Protein AF-A0A317IB95-F1 (afdb_monomer_lite)

Radius of gyration: 33.73 Å; chains: 1; bounding box: 132×33×89 Å

Secondary structure (DSSP, 8-state):
--------------------HHHHHHHHHHHHHHHHHHHHHHHHHHHHHHHHHHHHHHHHHHHHHHTTGGGHHHHHHHHHHHHHHHHHHHHHHHHHHHTSTTGGGHHHHHHHHHHHHHHHHHHHHHHHHHHHHHHHHHHHHHHH-HHHHHTT-EEEEEEEEEETTPEEEEEPPS-HHHHHHHHHTT-EETTTTEEETTEEEEPSGGGTT-EEEE--PPPPBTTBPPPPEEE-TTSEEEEEEEEETTEE-----SS---EEEEEEEE--STHHHH----EEEEEEEEPPPPPP--

Structure (mmCIF, N/CA/C/O backbone):
data_AF-A0A317IB95-F1
#
_entry.id   AF-A0A317IB95-F1
#
loop_
_atom_site.group_PDB
_atom_site.id
_atom_site.type_symbol
_atom_site.label_atom_id
_atom_site.label_alt_id
_atom_site.label_comp_id
_atom_site.label_asym_id
_atom_site.label_entity_id
_atom_site.label_seq_id
_atom_site.pdbx_PDB_ins_code
_atom_site.Cartn_x
_atom_site.Cartn_y
_atom_site.Cartn_z
_atom_site.occupancy
_atom_site.B_iso_or_equiv
_atom_site.auth_seq_id
_atom_site.auth_comp_id
_atom_site.auth_asym_id
_atom_site.auth_atom_id
_atom_site.pdbx_PDB_model_num
ATOM 1 N N . MET A 1 1 ? -104.101 -14.327 29.275 1.00 51.34 1 MET A N 1
ATOM 2 C CA . MET A 1 1 ? -103.222 -15.168 30.115 1.00 51.34 1 MET A CA 1
ATOM 3 C C . MET A 1 1 ? -101.963 -15.504 29.315 1.00 51.34 1 MET A C 1
ATOM 5 O O . MET A 1 1 ? -102.023 -16.425 28.530 1.00 51.34 1 MET A O 1
ATOM 9 N N . ILE A 1 2 ? -100.881 -14.721 29.442 1.00 46.59 2 ILE A N 1
ATOM 10 C CA . ILE A 1 2 ? -99.476 -15.060 29.109 1.00 46.59 2 ILE A CA 1
ATOM 11 C C . ILE A 1 2 ? -98.625 -14.079 29.930 1.00 46.59 2 ILE A C 1
ATOM 13 O O . ILE A 1 2 ? -98.743 -12.862 29.803 1.00 46.59 2 ILE A O 1
ATOM 17 N N . LYS A 1 3 ? -97.843 -14.626 30.860 1.00 48.91 3 LYS A N 1
ATOM 18 C CA . LYS A 1 3 ? -97.127 -13.921 31.930 1.00 48.91 3 LYS A CA 1
ATOM 19 C C . LYS A 1 3 ? -95.646 -13.858 31.542 1.00 48.91 3 LYS A C 1
ATOM 21 O O . LYS A 1 3 ? -94.914 -14.818 31.765 1.00 48.91 3 LYS A O 1
ATOM 26 N N . ARG A 1 4 ? -95.199 -12.760 30.920 1.00 53.31 4 ARG A N 1
ATOM 27 C CA . ARG A 1 4 ? -93.785 -12.550 30.550 1.00 53.31 4 ARG A CA 1
ATOM 28 C C . ARG A 1 4 ? -93.037 -11.951 31.749 1.00 53.31 4 ARG A C 1
ATOM 30 O O . ARG A 1 4 ? -93.154 -10.764 32.033 1.00 53.31 4 ARG A O 1
ATOM 37 N N . ARG A 1 5 ? -92.319 -12.800 32.493 1.00 52.25 5 ARG A N 1
ATOM 38 C CA . ARG A 1 5 ? -91.444 -12.402 33.609 1.00 52.25 5 ARG A CA 1
ATOM 39 C C . ARG A 1 5 ? -90.226 -11.646 33.060 1.00 52.25 5 ARG A C 1
ATOM 41 O O . ARG A 1 5 ? -89.427 -12.230 32.333 1.00 52.25 5 ARG A O 1
ATOM 48 N N . ARG A 1 6 ? -90.079 -10.366 33.418 1.00 50.75 6 ARG A N 1
ATOM 49 C CA . ARG A 1 6 ? -88.803 -9.639 33.328 1.00 50.75 6 ARG A CA 1
ATOM 50 C C . ARG A 1 6 ? -87.891 -10.167 34.434 1.00 50.75 6 ARG A C 1
ATOM 52 O O . ARG A 1 6 ? -88.224 -10.037 35.606 1.00 50.75 6 ARG A O 1
ATOM 59 N N . GLY A 1 7 ? -86.784 -10.799 34.058 1.00 51.47 7 GLY A N 1
ATOM 60 C CA . GLY A 1 7 ? -85.697 -11.109 34.981 1.00 51.47 7 GLY A CA 1
ATOM 61 C C . GLY A 1 7 ? -84.822 -9.874 35.157 1.00 51.47 7 GLY A C 1
ATOM 62 O O . GLY A 1 7 ? -84.076 -9.519 34.247 1.00 51.47 7 GLY A O 1
ATOM 63 N N . GLU A 1 8 ? -84.929 -9.216 36.307 1.00 49.91 8 GLU A N 1
ATOM 64 C CA . GLU A 1 8 ? -83.961 -8.214 36.752 1.00 49.91 8 GLU A CA 1
ATOM 65 C C . GLU A 1 8 ? -82.626 -8.910 37.040 1.00 49.91 8 GLU A C 1
ATOM 67 O O . GLU A 1 8 ? -82.487 -9.676 37.995 1.00 49.91 8 GLU A O 1
ATOM 72 N N . LYS A 1 9 ? -81.625 -8.666 36.189 1.00 56.62 9 LYS A N 1
ATOM 73 C CA . LYS A 1 9 ? -80.231 -8.971 36.516 1.00 56.62 9 LYS A CA 1
ATOM 74 C C . LYS A 1 9 ? -79.770 -7.960 37.562 1.00 56.62 9 LYS A C 1
ATOM 76 O O . LYS A 1 9 ? -79.452 -6.823 37.232 1.00 56.62 9 LYS A O 1
ATOM 81 N N . ILE A 1 10 ? -79.722 -8.396 38.816 1.00 57.78 10 ILE A N 1
ATOM 82 C CA . ILE A 1 10 ? -79.069 -7.676 39.908 1.00 57.78 10 ILE A CA 1
ATOM 83 C C . ILE A 1 10 ? -77.566 -7.647 39.601 1.00 57.78 10 ILE A C 1
ATOM 85 O O . ILE A 1 10 ? -76.852 -8.627 39.823 1.00 57.78 10 ILE A O 1
ATOM 89 N N . ILE A 1 11 ? -77.086 -6.530 39.051 1.00 62.66 11 ILE A N 1
ATOM 90 C CA . ILE A 1 11 ? -75.658 -6.229 38.944 1.00 62.66 11 ILE A CA 1
ATOM 91 C C . ILE A 1 11 ? -75.178 -5.972 40.372 1.00 62.66 11 ILE A C 1
ATOM 93 O O . ILE A 1 11 ? -75.398 -4.902 40.937 1.00 62.66 11 ILE A O 1
ATOM 97 N N . ARG A 1 12 ? -74.565 -6.984 40.993 1.00 52.12 12 ARG A N 1
ATOM 98 C CA . ARG A 1 12 ? -73.847 -6.811 42.257 1.00 52.12 12 ARG A CA 1
ATOM 99 C C . ARG A 1 12 ? -72.636 -5.922 41.975 1.00 52.12 12 ARG A C 1
ATOM 101 O O . ARG A 1 12 ? -71.609 -6.411 41.517 1.00 52.12 12 ARG A O 1
ATOM 108 N N . LEU A 1 13 ? -72.775 -4.621 42.230 1.00 55.66 13 LEU A N 1
ATOM 109 C CA . LEU A 1 13 ? -71.659 -3.693 42.394 1.00 55.66 13 LEU A CA 1
ATOM 110 C C . LEU A 1 13 ? -70.840 -4.184 43.590 1.00 55.66 13 LEU A C 1
ATOM 112 O O . LEU A 1 13 ? -71.147 -3.894 44.744 1.00 55.66 13 LEU A O 1
ATOM 116 N N . THR A 1 14 ? -69.835 -5.011 43.316 1.00 56.09 14 THR A N 1
ATOM 117 C CA . THR A 1 14 ? -68.798 -5.342 44.287 1.00 56.09 14 THR A CA 1
ATOM 118 C C . THR A 1 14 ? -68.154 -4.035 44.721 1.00 56.09 14 THR A C 1
ATOM 120 O O . THR A 1 14 ? -67.540 -3.353 43.901 1.00 56.09 14 THR A O 1
ATOM 123 N N . ALA A 1 15 ? -68.341 -3.676 45.992 1.00 53.41 15 ALA A N 1
ATOM 124 C CA . ALA A 1 15 ? -67.714 -2.521 46.611 1.00 53.41 15 ALA A CA 1
ATOM 125 C C . ALA A 1 15 ? -66.212 -2.539 46.301 1.00 53.41 15 ALA A C 1
ATOM 127 O O . ALA A 1 15 ? -65.511 -3.500 46.633 1.00 53.41 15 ALA A O 1
ATOM 128 N N . ALA A 1 16 ? -65.740 -1.499 45.615 1.00 58.19 16 ALA A N 1
ATOM 129 C CA . ALA A 1 16 ? -64.332 -1.315 45.328 1.00 58.19 16 ALA A CA 1
ATOM 130 C C . ALA A 1 16 ? -63.586 -1.255 46.666 1.00 58.19 16 ALA A C 1
ATOM 132 O O . ALA A 1 16 ? -63.772 -0.320 47.446 1.00 58.19 16 ALA A O 1
ATOM 133 N N . LYS A 1 17 ? -62.771 -2.277 46.956 1.00 62.62 17 LYS A N 1
ATOM 134 C CA . LYS A 1 17 ? -61.804 -2.203 48.054 1.00 62.62 17 LYS A CA 1
ATOM 135 C C . LYS A 1 17 ? -60.965 -0.944 47.808 1.00 62.62 17 LYS A C 1
ATOM 137 O O . LYS A 1 17 ? -60.468 -0.811 46.688 1.00 62.62 17 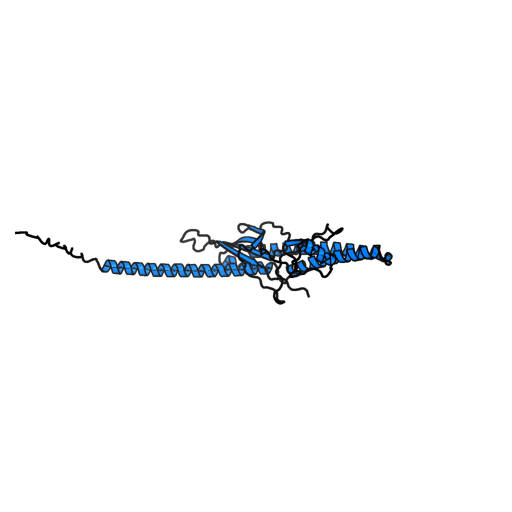LYS A O 1
ATOM 142 N N . PRO A 1 18 ? -60.809 -0.032 48.783 1.00 59.66 18 PRO A N 1
ATOM 143 C CA . PRO A 1 18 ? -59.934 1.118 48.620 1.00 59.66 18 PRO A CA 1
ATOM 144 C C . PRO A 1 18 ? -58.517 0.586 48.393 1.00 59.66 18 PRO A C 1
ATOM 146 O O . PRO A 1 18 ? -57.852 0.124 49.319 1.00 59.66 18 PRO A O 1
ATOM 149 N N . GLY A 1 19 ? -58.090 0.559 47.130 1.00 62.28 19 GLY A N 1
ATOM 150 C CA . GLY A 1 19 ? -56.714 0.266 46.774 1.00 62.28 19 GLY A CA 1
ATOM 151 C C . GLY A 1 19 ? -55.841 1.299 47.467 1.00 62.28 19 GLY A C 1
ATOM 152 O O . GLY A 1 19 ? -56.156 2.488 47.436 1.00 62.28 19 GLY A O 1
ATOM 153 N N . SER A 1 20 ? -54.792 0.842 48.147 1.00 79.62 20 SER A N 1
ATOM 154 C CA . SER A 1 20 ? -53.864 1.716 48.860 1.00 79.62 20 SER A CA 1
ATOM 155 C C . SER A 1 20 ? -53.213 2.682 47.864 1.00 79.62 20 SER A C 1
ATOM 157 O O . SER A 1 20 ? -52.228 2.345 47.210 1.00 79.62 20 SER A O 1
ATOM 159 N N . MET A 1 21 ? -53.788 3.882 47.722 1.00 82.50 21 MET A N 1
ATOM 160 C CA . MET A 1 21 ? -53.313 4.956 46.838 1.00 82.50 21 MET A CA 1
ATOM 161 C C . MET A 1 21 ? -51.839 5.297 47.100 1.00 82.50 21 MET A C 1
ATOM 163 O O . MET A 1 21 ? -51.137 5.713 46.187 1.00 82.50 21 MET A O 1
ATOM 167 N N . LEU A 1 22 ? -51.363 5.055 48.328 1.00 83.88 22 LEU A N 1
ATOM 168 C CA . LEU A 1 22 ? -49.980 5.251 48.758 1.00 83.88 22 LEU A CA 1
ATOM 169 C C . LEU A 1 22 ? -49.005 4.245 48.123 1.00 83.88 22 LEU A C 1
ATOM 171 O O . LEU A 1 22 ? -47.886 4.611 47.770 1.00 83.88 22 LEU A O 1
ATOM 175 N N . LEU A 1 23 ? -49.424 2.988 47.924 1.00 88.00 23 LEU A N 1
ATOM 176 C CA . LEU A 1 23 ? -48.595 1.993 47.231 1.00 88.00 23 LEU A CA 1
ATOM 177 C C . LEU A 1 23 ? -48.445 2.332 45.744 1.00 88.00 23 LEU A C 1
ATOM 179 O O . LEU A 1 23 ? -47.370 2.139 45.183 1.00 88.00 23 LEU A O 1
ATOM 183 N N . LEU A 1 24 ? -49.494 2.877 45.120 1.00 88.69 24 LEU A N 1
ATOM 184 C CA . LEU A 1 24 ? -49.452 3.284 43.716 1.00 88.69 24 LEU A CA 1
ATOM 185 C C . LEU A 1 24 ? -48.512 4.480 43.501 1.00 88.69 24 LEU A C 1
ATOM 187 O O . LEU A 1 24 ? -47.677 4.437 42.600 1.00 88.69 24 LEU A O 1
ATOM 191 N N . THR A 1 25 ? -48.592 5.521 44.336 1.00 92.38 25 THR A N 1
ATOM 192 C CA . THR A 1 25 ? -47.665 6.665 44.256 1.00 92.38 25 THR A CA 1
ATOM 193 C C . THR A 1 25 ? -46.224 6.265 44.554 1.00 92.38 25 THR A C 1
ATOM 195 O O . THR A 1 25 ? -45.319 6.738 43.869 1.00 92.38 25 THR A O 1
ATOM 198 N N . CYS A 1 26 ? -45.994 5.355 45.505 1.00 92.75 26 CYS A N 1
ATOM 199 C CA . CYS A 1 26 ? -44.660 4.815 45.768 1.00 92.75 26 CYS A CA 1
ATOM 200 C C . CYS A 1 26 ? -44.110 4.035 44.560 1.00 92.75 26 CYS A C 1
ATOM 202 O O . CYS A 1 26 ? -42.977 4.271 44.145 1.00 92.75 26 CYS A O 1
ATOM 204 N N . ALA A 1 27 ? -44.925 3.180 43.932 1.00 93.25 27 ALA A N 1
ATOM 205 C CA . ALA A 1 27 ? -44.529 2.429 42.741 1.00 93.25 27 ALA A CA 1
ATOM 206 C C . ALA A 1 27 ? -44.193 3.346 41.552 1.00 93.25 27 ALA A C 1
ATOM 208 O O . ALA A 1 27 ? -43.183 3.135 40.882 1.00 93.25 27 ALA A O 1
ATOM 209 N N . ILE A 1 28 ? -44.993 4.394 41.320 1.00 95.06 28 ILE A N 1
ATOM 210 C CA . ILE A 1 28 ? -44.713 5.401 40.284 1.00 95.06 28 ILE A CA 1
ATOM 211 C C . ILE A 1 28 ? -43.405 6.141 40.595 1.00 95.06 28 ILE A C 1
ATOM 213 O O . ILE A 1 28 ? -42.580 6.314 39.702 1.00 95.06 28 ILE A O 1
ATOM 217 N N . GLY A 1 29 ? -43.180 6.530 41.854 1.00 96.44 29 GLY A N 1
ATOM 218 C CA . GLY A 1 29 ? -41.937 7.177 42.280 1.00 96.44 29 GLY A CA 1
ATOM 219 C C . GLY A 1 29 ? -40.702 6.308 42.027 1.00 96.44 29 GLY A C 1
ATOM 220 O O . GLY A 1 29 ? -39.724 6.785 41.457 1.00 96.44 29 GLY A O 1
ATOM 221 N N . VAL A 1 30 ? -40.762 5.018 42.372 1.00 96.00 30 VAL A N 1
ATOM 222 C CA . VAL A 1 30 ? -39.669 4.064 42.110 1.00 96.00 30 VAL A CA 1
ATOM 223 C C . VAL A 1 30 ? -39.431 3.893 40.610 1.00 96.00 30 VAL A C 1
ATOM 225 O O . VAL A 1 30 ? -38.283 3.931 40.174 1.00 96.00 30 VAL A O 1
ATOM 228 N N . LEU A 1 31 ? -40.488 3.763 39.804 1.00 96.00 31 LEU A N 1
ATOM 229 C CA . LEU A 1 31 ? -40.360 3.667 38.346 1.00 96.00 31 LEU A CA 1
ATOM 230 C C . LEU A 1 31 ? -39.721 4.919 37.734 1.00 96.00 31 LEU A C 1
ATOM 232 O O . LEU A 1 31 ? -38.882 4.792 36.846 1.00 96.00 31 LEU A O 1
ATOM 236 N N . LEU A 1 32 ? -40.062 6.114 38.226 1.00 96.69 32 LEU A N 1
ATOM 237 C CA . LEU A 1 32 ? -39.429 7.360 37.786 1.00 96.69 32 LEU A CA 1
ATOM 238 C C . LEU A 1 32 ? -37.939 7.390 38.136 1.00 96.69 32 LEU A C 1
ATOM 240 O O . LEU A 1 32 ? -37.122 7.726 37.282 1.00 96.69 32 LEU A O 1
ATOM 244 N N . VAL A 1 33 ? -37.571 6.992 39.358 1.00 97.31 33 VAL A N 1
ATOM 245 C CA . VAL A 1 33 ? -36.163 6.916 39.778 1.00 97.31 33 VAL A CA 1
ATOM 246 C C . VAL A 1 33 ? -35.389 5.912 38.920 1.00 97.31 33 VAL A C 1
ATOM 248 O O . VAL A 1 33 ? -34.311 6.238 38.427 1.00 97.31 33 VAL A O 1
ATOM 251 N N . LEU A 1 34 ? -35.949 4.725 38.674 1.00 96.31 34 LEU A N 1
ATOM 252 C CA . LEU A 1 34 ? -35.338 3.719 37.799 1.00 96.31 34 LEU A CA 1
ATOM 253 C C . LEU A 1 34 ? -35.190 4.224 36.359 1.00 96.31 34 LEU A C 1
ATOM 255 O O . LEU A 1 34 ? -34.147 4.010 35.745 1.00 96.31 34 LEU A O 1
ATOM 259 N N . GLY A 1 35 ? -36.192 4.936 35.839 1.00 97.00 35 GLY A N 1
ATOM 260 C CA . GLY A 1 35 ? -36.130 5.566 34.521 1.00 97.00 35 GLY A CA 1
ATOM 261 C C . GLY A 1 35 ? -35.003 6.595 34.417 1.00 97.00 35 GLY A C 1
ATOM 262 O O . GLY A 1 35 ? -34.238 6.568 33.457 1.00 97.00 35 GLY A O 1
ATOM 263 N N . ILE A 1 36 ? -34.842 7.454 35.429 1.00 96.50 36 ILE A N 1
ATOM 264 C CA . ILE A 1 36 ? -33.757 8.448 35.477 1.00 96.50 36 ILE A CA 1
ATOM 265 C C . ILE A 1 36 ? -32.389 7.758 35.515 1.00 96.50 36 ILE A C 1
ATOM 267 O O . ILE A 1 36 ? -31.493 8.136 34.760 1.00 96.50 36 ILE A O 1
ATOM 271 N N . ILE A 1 37 ? -32.230 6.727 36.350 1.00 95.56 37 ILE A N 1
ATOM 272 C CA . ILE A 1 37 ? -30.982 5.955 36.431 1.00 95.56 37 ILE A CA 1
ATOM 273 C C . ILE A 1 37 ? -30.667 5.315 35.076 1.00 95.56 37 ILE A C 1
ATOM 275 O O . ILE A 1 37 ? -29.539 5.428 34.604 1.00 95.56 37 ILE A O 1
ATOM 279 N N . ALA A 1 38 ? -31.654 4.699 34.420 1.00 94.88 38 ALA A N 1
ATOM 280 C CA . ALA A 1 38 ? -31.471 4.098 33.104 1.00 94.88 38 ALA A CA 1
ATOM 281 C C . ALA A 1 38 ? -31.014 5.135 32.067 1.00 94.88 38 ALA A C 1
ATOM 283 O O . ALA A 1 38 ? -30.029 4.902 31.370 1.00 94.88 38 ALA A O 1
ATOM 284 N N . VAL A 1 39 ? -31.665 6.302 32.004 1.00 95.69 39 VAL A N 1
ATOM 285 C CA . VAL A 1 39 ? -31.296 7.380 31.070 1.00 95.69 39 VAL A CA 1
ATOM 286 C C . VAL A 1 39 ? -29.870 7.877 31.319 1.00 95.69 39 VAL A C 1
ATOM 288 O O . VAL A 1 39 ? -29.113 8.038 30.364 1.00 95.69 39 VAL A O 1
ATOM 291 N N . ILE A 1 40 ? -29.469 8.076 32.579 1.00 94.69 40 ILE A N 1
ATOM 292 C CA . ILE A 1 40 ? -28.104 8.510 32.918 1.00 94.69 40 ILE A CA 1
ATOM 293 C C . ILE A 1 40 ? -27.078 7.434 32.539 1.00 94.69 40 ILE A C 1
ATOM 295 O O . ILE A 1 40 ? -26.039 7.762 31.967 1.00 94.69 40 ILE A O 1
ATOM 299 N N . SER A 1 41 ? -27.359 6.162 32.827 1.00 88.88 41 SER A N 1
ATOM 300 C CA . SER A 1 41 ? -26.465 5.046 32.499 1.00 88.88 41 SER A CA 1
ATOM 301 C C . SER A 1 41 ? -26.285 4.879 30.991 1.00 88.88 41 SER A C 1
ATOM 303 O O . SER A 1 41 ? -25.152 4.794 30.521 1.00 88.88 41 SER A O 1
ATOM 305 N N . PHE A 1 42 ? -27.377 4.917 30.218 1.00 91.06 42 PHE A N 1
ATOM 306 C CA . PHE A 1 42 ? -27.305 4.903 28.756 1.00 91.06 42 PHE A CA 1
ATOM 307 C C . PHE A 1 42 ? -26.572 6.134 28.219 1.00 91.06 42 PHE A C 1
ATOM 309 O O . PHE A 1 42 ? -25.712 5.995 27.356 1.00 91.06 42 PHE A O 1
ATOM 316 N N . GLY A 1 43 ? -26.847 7.324 28.759 1.00 91.81 43 GLY A N 1
ATOM 317 C CA . GLY A 1 43 ? -26.157 8.553 28.368 1.00 91.81 43 GLY A CA 1
ATOM 318 C C . GLY A 1 43 ? -24.643 8.460 28.562 1.00 91.81 43 GLY A C 1
ATOM 319 O O . GLY A 1 43 ? -23.887 8.762 27.643 1.00 91.81 43 GLY A O 1
ATOM 320 N N . LYS A 1 44 ? -24.190 7.966 29.722 1.00 86.12 44 LYS A N 1
ATOM 321 C CA . LYS A 1 44 ? -22.762 7.724 29.983 1.00 86.12 44 LYS A CA 1
ATOM 322 C C . LYS A 1 44 ? -22.166 6.705 29.014 1.00 86.12 44 LYS A C 1
ATOM 324 O O . LYS A 1 44 ? -21.090 6.954 28.481 1.00 86.12 44 LYS A O 1
ATOM 329 N N . PHE A 1 45 ? -22.867 5.600 28.759 1.00 85.94 45 PHE A N 1
ATOM 330 C CA . PHE A 1 45 ? -22.422 4.577 27.813 1.00 85.94 45 PHE A CA 1
ATOM 331 C C . PHE A 1 45 ? -22.227 5.144 26.399 1.00 85.94 45 PHE A C 1
ATOM 333 O O . PHE A 1 45 ? -21.181 4.929 25.796 1.00 85.94 45 PHE A O 1
ATOM 340 N N . PHE A 1 46 ? -23.182 5.933 25.895 1.00 88.94 46 PHE A N 1
ATOM 341 C CA . PHE A 1 46 ? -23.061 6.583 24.587 1.00 88.94 46 PHE A CA 1
ATOM 342 C C . PHE A 1 46 ? -21.891 7.568 24.525 1.00 88.94 46 PHE A C 1
ATOM 344 O O . PHE A 1 46 ? -21.166 7.582 23.534 1.00 88.94 46 PHE A O 1
ATOM 351 N N . VAL A 1 47 ? -21.684 8.373 25.572 1.00 88.81 47 VAL A N 1
ATOM 352 C CA . VAL A 1 47 ? -20.562 9.324 25.627 1.00 88.81 47 VAL A CA 1
ATOM 353 C C . VAL A 1 47 ? -19.219 8.593 25.604 1.00 88.81 47 VAL A C 1
ATOM 355 O O . VAL A 1 47 ? -18.343 8.984 24.836 1.00 88.81 47 VAL A O 1
ATOM 358 N N . HIS A 1 48 ? -19.070 7.518 26.385 1.00 84.69 48 HIS A N 1
ATOM 359 C CA . HIS A 1 48 ? -17.863 6.688 26.360 1.00 84.69 48 HIS A CA 1
ATOM 360 C C . HIS A 1 48 ? -17.649 6.041 24.992 1.00 84.69 48 HIS A C 1
ATOM 362 O O . HIS A 1 48 ? -16.573 6.171 24.422 1.00 84.69 48 HIS A O 1
ATOM 368 N N . HIS A 1 49 ? -18.692 5.451 24.408 1.00 85.88 49 HIS A N 1
ATOM 369 C CA . HIS A 1 49 ? -18.597 4.814 23.099 1.00 85.88 49 HIS A CA 1
ATOM 370 C C . HIS A 1 49 ? -18.181 5.790 21.985 1.00 85.88 49 HIS A C 1
ATOM 372 O O . HIS A 1 49 ? -17.316 5.465 21.176 1.00 85.88 49 HIS A O 1
ATOM 378 N N . ILE A 1 50 ? -18.756 6.999 21.954 1.00 90.19 50 ILE A N 1
ATOM 379 C CA . ILE A 1 50 ? -18.385 8.040 20.981 1.00 90.19 50 ILE A CA 1
ATOM 380 C C . ILE A 1 50 ? -16.935 8.491 21.192 1.00 90.19 50 ILE A C 1
ATOM 382 O O . ILE A 1 50 ? -16.210 8.711 20.222 1.00 90.19 50 ILE A O 1
ATOM 386 N N . HIS A 1 51 ? -16.508 8.631 22.449 1.00 89.38 51 HIS A N 1
ATOM 387 C CA . HIS A 1 51 ? -15.136 9.007 22.772 1.00 89.38 51 HIS A CA 1
ATOM 388 C C . HIS A 1 51 ? -14.132 7.943 22.308 1.00 89.38 51 HIS A C 1
ATOM 390 O O . HIS A 1 51 ? -13.190 8.275 21.588 1.00 89.38 51 HIS A O 1
ATOM 396 N N . ASP A 1 52 ? -14.373 6.676 22.648 1.00 88.12 52 ASP A N 1
ATOM 397 C CA . ASP A 1 52 ? -13.504 5.554 22.287 1.00 88.12 52 ASP A CA 1
ATOM 398 C C . ASP A 1 52 ? -13.430 5.379 20.765 1.00 88.12 52 ASP A C 1
ATOM 400 O O . ASP A 1 52 ? -12.339 5.232 20.212 1.00 88.12 52 ASP A O 1
ATOM 404 N N . GLN A 1 53 ? -14.565 5.501 20.066 1.00 91.25 53 GLN A N 1
ATOM 405 C CA . GLN A 1 53 ? -14.605 5.478 18.602 1.00 91.25 53 GLN A CA 1
ATOM 406 C C . GLN A 1 53 ? -13.776 6.619 17.995 1.00 91.25 53 GLN A C 1
ATOM 408 O O . GLN A 1 53 ? -12.973 6.381 17.098 1.00 91.25 53 GLN A O 1
ATOM 413 N N . SER A 1 54 ? -13.902 7.848 18.508 1.00 92.19 54 SER A N 1
ATOM 414 C CA . SER A 1 54 ? -13.128 8.991 18.002 1.00 92.19 54 SER A CA 1
ATOM 415 C C . SER A 1 54 ? -11.618 8.805 18.180 1.00 92.19 54 SER A C 1
ATOM 417 O O . SER A 1 54 ? -10.838 9.276 17.348 1.00 92.19 54 SER A O 1
ATOM 419 N N . VAL A 1 55 ? -11.191 8.150 19.261 1.00 91.19 55 VAL A N 1
ATOM 420 C CA . VAL A 1 55 ? -9.780 7.816 19.502 1.00 91.19 55 VAL A CA 1
ATOM 421 C C . VAL A 1 55 ? -9.315 6.750 18.515 1.00 91.19 55 VAL A C 1
ATOM 423 O O . VAL A 1 55 ? -8.273 6.918 17.877 1.00 91.19 55 VAL A O 1
ATOM 426 N N . VAL A 1 56 ? -10.093 5.674 18.371 1.00 93.44 56 VAL A N 1
ATOM 427 C CA . VAL A 1 56 ? -9.843 4.590 17.412 1.00 93.44 56 VAL A CA 1
ATOM 428 C C . VAL A 1 56 ? -9.679 5.155 16.003 1.00 93.44 56 VAL A C 1
ATOM 430 O O . VAL A 1 56 ? -8.697 4.847 15.325 1.00 93.44 56 VAL A O 1
ATOM 433 N N . ASP A 1 57 ? -10.576 6.045 15.590 1.00 95.25 57 ASP A N 1
ATOM 434 C CA . ASP A 1 57 ? -10.537 6.711 14.291 1.00 95.25 57 ASP A CA 1
ATOM 435 C C . ASP A 1 57 ? -9.266 7.552 14.127 1.00 95.25 57 ASP A C 1
ATOM 437 O O . ASP A 1 57 ? -8.558 7.423 13.127 1.00 95.25 57 ASP A O 1
ATOM 441 N N . SER A 1 58 ? -8.924 8.369 15.129 1.00 94.62 58 SER A N 1
ATOM 442 C CA . SER A 1 58 ? -7.726 9.217 15.102 1.00 94.62 58 SER A CA 1
ATOM 443 C C . SER A 1 58 ? -6.440 8.400 14.951 1.00 94.62 58 SER A C 1
ATOM 445 O O . SER A 1 58 ? -5.574 8.739 14.141 1.00 94.62 58 SER A O 1
ATOM 447 N N . ILE A 1 59 ? -6.324 7.290 15.681 1.00 94.81 59 ILE A N 1
ATOM 448 C CA . ILE A 1 59 ? -5.147 6.416 15.629 1.00 94.81 59 ILE A CA 1
ATOM 449 C C . ILE A 1 59 ? -5.099 5.648 14.313 1.00 94.81 59 ILE A C 1
ATOM 451 O O . ILE A 1 59 ? -4.023 5.496 13.735 1.00 94.81 59 ILE A O 1
ATOM 455 N N . THR A 1 60 ? -6.249 5.215 13.800 1.00 96.69 60 THR A N 1
ATOM 456 C CA . THR A 1 60 ? -6.328 4.539 12.501 1.00 96.69 60 THR A CA 1
ATOM 457 C C . THR A 1 60 ? -5.924 5.476 11.364 1.00 96.69 60 THR A C 1
ATOM 459 O O . THR A 1 60 ? -5.142 5.087 10.498 1.00 96.69 60 THR A O 1
ATOM 462 N N . LEU A 1 61 ? -6.350 6.741 11.406 1.00 96.38 61 LEU A N 1
ATOM 463 C CA . LEU A 1 61 ? -5.916 7.772 10.458 1.00 96.38 61 LEU A CA 1
ATOM 464 C C . LEU A 1 61 ? -4.423 8.091 10.584 1.00 96.38 61 LEU A C 1
ATOM 466 O O . LEU A 1 61 ? -3.734 8.245 9.575 1.00 96.38 61 LEU A O 1
ATOM 470 N N . LYS A 1 62 ? -3.895 8.153 11.811 1.00 95.31 62 LYS A N 1
ATOM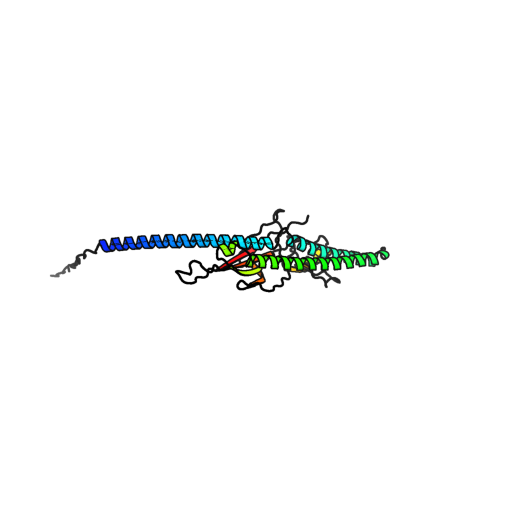 471 C CA . LYS A 1 62 ? -2.459 8.337 12.061 1.00 95.31 62 LYS A CA 1
ATOM 472 C C . LYS A 1 62 ? -1.644 7.176 11.487 1.00 95.31 62 LYS A C 1
ATOM 474 O O . LYS A 1 62 ? -0.653 7.419 10.806 1.00 95.31 62 LYS A O 1
ATOM 479 N N . ALA A 1 63 ? -2.081 5.935 11.701 1.00 96.06 63 ALA A N 1
ATOM 480 C CA . ALA A 1 63 ? -1.463 4.747 11.120 1.00 96.06 63 ALA A CA 1
ATOM 481 C C . ALA A 1 63 ? -1.493 4.788 9.582 1.00 96.06 63 ALA A C 1
ATOM 483 O O . ALA A 1 63 ? -0.468 4.573 8.943 1.00 96.06 63 ALA A O 1
ATOM 484 N N . ALA A 1 64 ? -2.628 5.154 8.981 1.00 96.38 64 ALA A N 1
ATOM 485 C CA . ALA A 1 64 ? -2.726 5.326 7.533 1.00 96.38 64 ALA A CA 1
ATOM 486 C C . ALA A 1 64 ? -1.826 6.453 6.996 1.00 96.38 64 ALA A C 1
ATOM 488 O O . ALA A 1 64 ? -1.300 6.347 5.896 1.00 96.38 64 ALA A O 1
ATOM 489 N N . THR A 1 65 ? -1.611 7.520 7.765 1.00 95.12 65 THR A N 1
ATOM 490 C CA . THR A 1 65 ? -0.714 8.619 7.368 1.00 95.12 65 THR A CA 1
ATOM 491 C C . THR A 1 65 ? 0.756 8.191 7.386 1.00 95.12 65 THR A C 1
ATOM 493 O O . THR A 1 65 ? 1.530 8.642 6.550 1.00 95.12 65 THR A O 1
ATOM 496 N N . ILE A 1 66 ? 1.150 7.297 8.303 1.00 95.31 66 ILE A N 1
ATOM 497 C CA . ILE A 1 66 ? 2.521 6.755 8.359 1.00 95.31 66 ILE A CA 1
ATOM 498 C C . ILE A 1 66 ? 2.863 5.980 7.082 1.00 95.31 66 ILE A C 1
ATOM 500 O O . ILE A 1 66 ? 3.984 6.093 6.598 1.00 95.31 66 ILE A O 1
ATOM 504 N N . LEU A 1 67 ? 1.905 5.229 6.531 1.00 93.75 67 LEU A N 1
ATOM 505 C CA . LEU A 1 67 ? 2.120 4.398 5.346 1.00 93.75 67 LEU A CA 1
ATOM 506 C C . LEU A 1 67 ? 2.448 5.173 4.064 1.00 93.75 67 LEU A C 1
ATOM 508 O O . LEU A 1 67 ? 2.940 4.557 3.140 1.00 93.75 67 LEU A O 1
ATOM 512 N N . ASN A 1 68 ? 2.156 6.471 3.966 1.00 92.12 68 ASN A N 1
ATOM 513 C CA . ASN A 1 68 ? 2.572 7.281 2.814 1.00 92.12 68 ASN A CA 1
ATOM 514 C C . ASN A 1 68 ? 3.023 8.679 3.267 1.00 92.12 68 ASN A C 1
ATOM 516 O O . ASN A 1 68 ? 2.674 9.710 2.679 1.00 92.12 68 ASN A O 1
ATOM 520 N N . ALA A 1 69 ? 3.796 8.719 4.356 1.00 91.06 69 ALA A N 1
ATOM 521 C CA . ALA A 1 69 ? 4.388 9.952 4.857 1.00 91.06 69 ALA A CA 1
ATOM 522 C C . ALA A 1 69 ? 5.247 10.614 3.764 1.00 91.06 69 ALA A C 1
ATOM 524 O O . ALA A 1 69 ? 6.006 9.941 3.066 1.00 91.06 69 ALA A O 1
ATOM 525 N N . ASP A 1 70 ? 5.086 11.928 3.590 1.00 89.62 70 ASP A N 1
ATOM 526 C CA . ASP A 1 70 ? 5.820 12.744 2.607 1.00 89.62 70 ASP A CA 1
ATOM 527 C C . ASP A 1 70 ? 5.778 12.228 1.152 1.00 89.62 70 ASP A C 1
ATOM 529 O O . ASP A 1 70 ? 6.624 12.573 0.312 1.00 89.62 70 ASP A O 1
ATOM 533 N N . ASP A 1 71 ? 4.745 11.441 0.837 1.00 90.75 71 ASP A N 1
ATOM 534 C CA . ASP A 1 71 ? 4.505 10.851 -0.477 1.00 90.75 71 ASP A CA 1
ATOM 535 C C . ASP A 1 71 ? 5.609 9.895 -0.967 1.00 90.75 71 ASP A C 1
ATOM 537 O O . ASP A 1 71 ? 5.900 9.798 -2.162 1.00 90.75 71 ASP A O 1
ATOM 541 N N . HIS A 1 72 ? 6.297 9.209 -0.055 1.00 93.00 72 HIS A N 1
ATOM 542 C CA . HIS A 1 72 ? 7.362 8.281 -0.443 1.00 93.00 72 HIS A CA 1
ATOM 543 C C . HIS A 1 72 ? 6.837 7.103 -1.272 1.00 93.00 72 HIS A C 1
ATOM 545 O O . HIS A 1 72 ? 7.435 6.760 -2.297 1.00 93.00 72 HIS A O 1
ATOM 551 N N . SER A 1 73 ? 5.698 6.528 -0.884 1.00 94.62 73 SER A N 1
ATOM 552 C CA . SER A 1 73 ? 5.095 5.376 -1.559 1.00 94.62 73 SER A CA 1
ATOM 553 C C . SER A 1 73 ? 4.563 5.780 -2.937 1.00 94.62 73 SER A C 1
ATOM 555 O O . SER A 1 73 ? 4.741 5.050 -3.911 1.00 94.62 73 SER A O 1
ATOM 557 N N . GLY A 1 74 ? 3.991 6.983 -3.061 1.00 93.69 74 GLY A N 1
ATOM 558 C CA . GLY A 1 74 ? 3.571 7.541 -4.349 1.00 93.69 74 GLY A CA 1
ATOM 559 C C . GLY A 1 74 ? 4.734 7.756 -5.317 1.00 93.69 74 GLY A C 1
ATOM 560 O O . GLY A 1 74 ? 4.681 7.300 -6.463 1.00 93.69 74 GLY A O 1
ATOM 561 N N . LYS A 1 75 ? 5.819 8.384 -4.847 1.00 93.75 75 LYS A N 1
ATOM 562 C CA . LYS A 1 75 ? 7.037 8.623 -5.640 1.00 93.75 75 LYS A CA 1
ATOM 563 C C . LYS A 1 75 ? 7.690 7.327 -6.106 1.00 93.75 75 LYS A C 1
ATOM 565 O O . LYS A 1 75 ? 8.010 7.213 -7.285 1.00 93.75 75 LYS A O 1
ATOM 570 N N . ILE A 1 76 ? 7.869 6.344 -5.219 1.00 96.19 76 ILE A N 1
ATOM 571 C CA . ILE A 1 76 ? 8.499 5.079 -5.618 1.00 96.19 76 ILE A CA 1
ATOM 572 C C . ILE A 1 76 ? 7.611 4.297 -6.595 1.00 96.19 76 ILE A C 1
ATOM 574 O O . ILE A 1 76 ? 8.134 3.675 -7.512 1.00 96.19 76 ILE A O 1
ATOM 578 N N . ASN A 1 77 ? 6.281 4.363 -6.460 1.00 95.38 77 ASN A N 1
ATOM 579 C CA . ASN A 1 77 ? 5.361 3.704 -7.387 1.00 95.38 77 ASN A CA 1
ATOM 580 C C . ASN A 1 77 ? 5.424 4.332 -8.793 1.00 95.38 77 ASN A C 1
ATOM 582 O O . ASN A 1 77 ? 5.435 3.607 -9.785 1.00 95.38 77 ASN A O 1
ATOM 586 N N . ASN A 1 78 ? 5.569 5.661 -8.886 1.00 94.25 78 ASN A N 1
ATOM 587 C CA . ASN A 1 78 ? 5.854 6.336 -10.159 1.00 94.25 78 ASN A CA 1
ATOM 588 C C . ASN A 1 78 ? 7.214 5.907 -10.736 1.00 94.25 78 ASN A C 1
ATOM 590 O O . ASN A 1 78 ? 7.299 5.577 -11.915 1.00 94.25 78 ASN A O 1
ATOM 594 N N . LEU A 1 79 ? 8.264 5.842 -9.905 1.00 96.00 79 LEU A N 1
ATOM 595 C CA . LEU A 1 79 ? 9.595 5.395 -10.338 1.00 96.00 79 LEU A CA 1
ATOM 596 C C . LEU A 1 79 ? 9.592 3.953 -10.859 1.00 96.00 79 LEU A C 1
ATOM 598 O O . LEU A 1 79 ? 10.346 3.645 -11.776 1.00 96.00 79 LEU A O 1
ATOM 602 N N . VAL A 1 80 ? 8.751 3.069 -10.313 1.00 96.94 80 VAL A N 1
ATOM 603 C CA . VAL A 1 80 ? 8.588 1.701 -10.831 1.00 96.94 80 VAL A CA 1
ATOM 604 C C . VAL A 1 80 ? 8.100 1.732 -12.279 1.00 96.94 80 VAL A C 1
ATOM 606 O O . VAL A 1 80 ? 8.693 1.061 -13.121 1.00 96.94 80 VAL A O 1
ATOM 609 N N . VAL A 1 81 ? 7.076 2.528 -12.591 1.00 95.44 81 VAL A N 1
ATOM 610 C CA . VAL A 1 81 ? 6.548 2.629 -13.963 1.00 95.44 81 VAL A CA 1
ATOM 611 C C . VAL A 1 81 ? 7.539 3.330 -14.894 1.00 95.44 81 VAL A C 1
ATOM 613 O O . VAL A 1 81 ? 7.830 2.792 -15.954 1.00 95.44 81 VAL A O 1
ATOM 616 N N . GLN A 1 82 ? 8.159 4.432 -14.468 1.00 95.06 82 GLN A N 1
ATOM 617 C CA . GLN A 1 82 ? 9.192 5.111 -15.268 1.00 95.06 82 GLN A CA 1
ATOM 618 C C . GLN A 1 82 ? 10.405 4.209 -15.535 1.00 95.06 82 GLN A C 1
ATOM 620 O O . GLN A 1 82 ? 10.986 4.228 -16.615 1.00 95.06 82 GL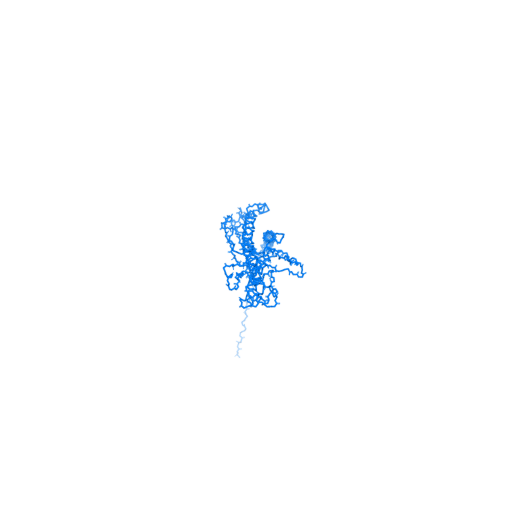N A O 1
ATOM 625 N N . SER A 1 83 ? 10.793 3.372 -14.567 1.00 96.88 83 SER A N 1
ATOM 626 C CA . SER A 1 83 ? 11.868 2.398 -14.777 1.00 96.88 83 SER A CA 1
ATOM 627 C C . SER A 1 83 ? 11.478 1.306 -15.774 1.00 96.88 83 SER A C 1
ATOM 629 O O . SER A 1 83 ? 12.343 0.797 -16.481 1.00 96.88 83 SER A O 1
ATOM 631 N N . ARG A 1 84 ? 10.187 0.960 -15.852 1.00 96.38 84 ARG A N 1
ATOM 632 C CA . ARG A 1 84 ? 9.657 0.002 -16.826 1.00 96.38 84 ARG A CA 1
ATOM 633 C C . ARG A 1 84 ? 9.727 0.561 -18.240 1.00 96.38 84 ARG A C 1
ATOM 635 O O . ARG A 1 84 ? 10.251 -0.113 -19.122 1.00 96.38 84 ARG A O 1
ATOM 642 N N . GLU A 1 85 ? 9.226 1.776 -18.418 1.00 95.00 85 GLU A N 1
ATOM 643 C CA . GLU A 1 85 ? 9.289 2.542 -19.666 1.00 95.00 85 GLU A CA 1
ATOM 644 C C . GLU A 1 85 ? 10.739 2.693 -20.139 1.00 95.00 85 GLU A C 1
ATOM 646 O O . GLU A 1 85 ? 11.076 2.280 -21.243 1.00 95.00 85 GLU A O 1
ATOM 651 N N . LEU A 1 86 ? 11.650 3.121 -19.259 1.00 96.12 86 LEU A N 1
ATOM 652 C CA . LEU A 1 86 ? 13.060 3.291 -19.616 1.00 96.12 86 LEU A CA 1
ATOM 653 C C . LEU A 1 86 ? 13.718 1.996 -20.126 1.00 96.12 86 LEU A C 1
ATOM 655 O O . LEU A 1 86 ? 14.550 2.048 -21.035 1.00 96.12 86 LEU A O 1
ATOM 659 N N . VAL A 1 87 ? 13.384 0.838 -19.545 1.00 97.00 87 VAL A N 1
ATOM 660 C CA . VAL A 1 87 ? 13.886 -0.459 -20.035 1.00 97.00 87 VAL A CA 1
ATOM 661 C C . VAL A 1 87 ? 13.314 -0.773 -21.415 1.00 97.00 87 VAL A C 1
ATOM 663 O O . VAL A 1 87 ? 14.064 -1.199 -22.296 1.00 97.00 87 VAL A O 1
ATOM 666 N N . PHE A 1 88 ? 12.016 -0.538 -21.617 1.00 96.31 88 PHE A N 1
ATOM 667 C CA . PHE A 1 88 ? 11.364 -0.728 -22.911 1.00 96.31 88 PHE A CA 1
ATOM 668 C C . PHE A 1 88 ? 11.994 0.158 -23.997 1.00 96.31 88 PHE A C 1
ATOM 670 O O . PHE A 1 88 ? 12.445 -0.350 -25.023 1.00 96.31 88 PHE A O 1
ATOM 677 N N . ASP A 1 89 ? 12.143 1.453 -23.740 1.00 95.56 89 ASP A N 1
ATOM 678 C CA . ASP A 1 89 ? 12.741 2.406 -24.680 1.00 95.56 89 ASP A CA 1
ATOM 679 C C . ASP A 1 89 ? 14.208 2.101 -24.981 1.00 95.56 89 ASP A C 1
ATOM 681 O O . ASP A 1 89 ? 14.659 2.187 -26.131 1.00 95.56 89 ASP A O 1
ATOM 685 N N . SER A 1 90 ? 14.968 1.692 -23.962 1.00 96.50 90 SER A N 1
ATOM 686 C CA . SER A 1 90 ? 16.361 1.278 -24.144 1.00 96.50 90 SER A CA 1
ATOM 687 C C . SER A 1 90 ? 16.457 0.036 -25.032 1.00 96.50 90 SER A C 1
ATOM 689 O O . SER A 1 90 ? 17.353 -0.050 -25.875 1.00 96.50 90 SER A O 1
ATOM 691 N N . ARG A 1 91 ? 15.509 -0.903 -24.906 1.00 96.06 91 ARG A N 1
ATOM 692 C CA . ARG A 1 91 ? 15.411 -2.083 -25.774 1.00 96.06 91 ARG A CA 1
ATOM 693 C C . ARG A 1 91 ? 15.058 -1.702 -27.208 1.00 96.06 91 ARG A C 1
ATOM 695 O O . ARG A 1 91 ? 15.705 -2.184 -28.138 1.00 96.06 91 ARG A O 1
ATOM 702 N N . CYS A 1 92 ? 14.068 -0.835 -27.398 1.00 94.00 92 CYS A N 1
ATOM 703 C CA . CYS A 1 92 ? 13.686 -0.335 -28.717 1.00 94.00 92 CYS A CA 1
ATOM 704 C C . CYS A 1 92 ? 14.864 0.371 -29.401 1.00 94.00 92 CYS A C 1
ATOM 706 O O . CYS A 1 92 ? 15.164 0.094 -30.563 1.00 94.00 92 CYS A O 1
ATOM 708 N N . THR A 1 93 ? 15.599 1.198 -28.654 1.00 95.19 93 THR A N 1
ATOM 709 C CA . THR A 1 93 ? 16.815 1.871 -29.128 1.00 95.19 93 THR A CA 1
ATOM 710 C C . THR A 1 93 ? 17.897 0.866 -29.521 1.00 95.19 93 THR A C 1
ATOM 712 O O . THR A 1 93 ? 18.474 0.980 -30.603 1.00 95.19 93 THR A O 1
ATOM 715 N N . TYR A 1 94 ? 18.140 -0.157 -28.696 1.00 96.38 94 TYR A N 1
ATOM 716 C CA . TYR A 1 94 ? 19.081 -1.234 -29.014 1.00 96.38 94 TYR A CA 1
ATOM 717 C C . TYR A 1 94 ? 18.710 -1.944 -30.326 1.00 96.38 94 TYR A C 1
ATOM 719 O O . TYR A 1 94 ? 19.510 -1.997 -31.265 1.00 96.38 94 TYR A O 1
ATOM 727 N N . ASN A 1 95 ? 17.460 -2.386 -30.453 1.00 95.00 95 ASN A N 1
ATOM 728 C CA . ASN A 1 95 ? 16.965 -3.067 -31.650 1.00 95.00 95 ASN A CA 1
ATOM 729 C C . ASN A 1 95 ? 17.014 -2.181 -32.908 1.00 95.00 95 ASN A C 1
ATOM 731 O O . ASN A 1 95 ? 17.296 -2.673 -34.004 1.00 95.00 95 ASN A O 1
ATOM 735 N N . ALA A 1 96 ? 16.777 -0.874 -32.768 1.00 94.44 96 ALA A N 1
ATOM 736 C CA . ALA A 1 96 ? 16.892 0.082 -33.865 1.00 94.44 96 ALA A CA 1
ATOM 737 C C . ALA A 1 96 ? 18.349 0.253 -34.329 1.00 94.44 96 ALA A C 1
ATOM 739 O O . ALA A 1 96 ? 18.609 0.342 -35.530 1.00 94.44 96 ALA A O 1
ATOM 740 N N . THR A 1 97 ? 19.322 0.251 -33.408 1.00 96.00 97 THR A N 1
ATOM 741 C CA . THR A 1 97 ? 20.749 0.335 -33.778 1.00 96.00 97 THR A CA 1
ATOM 742 C C . THR A 1 97 ? 21.249 -0.892 -34.536 1.00 96.00 97 THR A C 1
ATOM 744 O O . THR A 1 97 ? 22.037 -0.736 -35.463 1.00 96.00 97 THR A O 1
ATOM 747 N N . LEU A 1 98 ? 20.732 -2.087 -34.232 1.00 93.06 98 LEU A N 1
ATOM 748 C CA . LEU A 1 98 ? 21.068 -3.319 -34.958 1.00 93.06 98 LEU A CA 1
ATOM 749 C C . LEU A 1 98 ? 20.626 -3.304 -36.429 1.00 93.06 98 LEU A C 1
ATOM 751 O O . LEU A 1 98 ? 21.264 -3.936 -37.268 1.00 93.06 98 LEU A O 1
ATOM 755 N N . ASN A 1 99 ? 19.541 -2.593 -36.740 1.00 91.50 99 ASN A N 1
ATOM 756 C CA . ASN A 1 99 ? 18.904 -2.599 -38.060 1.00 91.50 99 ASN A CA 1
ATOM 757 C C . ASN A 1 99 ? 19.081 -1.283 -38.839 1.00 91.50 99 ASN A C 1
ATOM 759 O O . ASN A 1 99 ? 18.424 -1.089 -39.862 1.00 91.50 99 ASN A O 1
ATOM 763 N N . SER A 1 100 ? 19.930 -0.367 -38.365 1.00 93.50 100 SER A N 1
ATOM 764 C CA . SER A 1 100 ? 20.133 0.954 -38.974 1.00 93.50 100 SER A CA 1
ATOM 765 C C . SER A 1 100 ? 21.578 1.188 -39.412 1.00 93.50 100 SER A C 1
ATOM 767 O O . SER A 1 100 ? 22.493 0.438 -39.073 1.00 93.50 100 SER A O 1
ATOM 769 N N . ASP A 1 101 ? 21.799 2.292 -40.127 1.00 95.00 101 ASP A N 1
ATOM 770 C CA . ASP A 1 101 ? 23.132 2.742 -40.546 1.00 95.00 101 ASP A CA 1
ATOM 771 C C . ASP A 1 101 ? 24.056 3.090 -39.356 1.00 95.00 101 ASP A C 1
ATOM 773 O O . ASP A 1 101 ? 25.267 3.249 -39.522 1.00 95.00 101 ASP A O 1
ATOM 777 N N . TYR A 1 102 ? 23.506 3.169 -38.139 1.00 93.50 102 TYR A N 1
ATOM 778 C CA . TYR A 1 102 ? 24.214 3.493 -36.900 1.00 93.50 102 TYR A CA 1
ATOM 779 C C . TYR A 1 102 ? 24.692 2.261 -36.119 1.00 93.50 102 TYR A C 1
ATOM 781 O O . TYR A 1 102 ? 24.882 2.341 -34.906 1.00 93.50 102 TYR A O 1
ATOM 789 N N . TRP A 1 103 ? 24.923 1.131 -36.792 1.00 95.38 103 TRP A N 1
ATOM 790 C CA . TRP A 1 103 ? 25.347 -0.133 -36.167 1.00 95.38 103 TRP A CA 1
ATOM 791 C C . TRP A 1 103 ? 26.579 -0.000 -35.255 1.00 95.38 103 TRP A C 1
ATOM 793 O O . TRP A 1 103 ? 26.721 -0.731 -34.282 1.00 95.38 103 TRP A O 1
ATOM 803 N N . TYR A 1 104 ? 27.466 0.964 -35.517 1.00 95.94 104 TYR A N 1
ATOM 804 C CA . TYR A 1 104 ? 28.648 1.221 -34.689 1.00 95.94 104 TYR A CA 1
ATOM 805 C C . TYR A 1 104 ? 28.314 1.762 -33.282 1.00 95.94 104 TYR A C 1
ATOM 807 O O . TYR A 1 104 ? 29.189 1.778 -32.415 1.00 95.94 104 TYR A O 1
ATOM 815 N N . LEU A 1 105 ? 27.076 2.214 -33.044 1.00 97.56 105 LEU A N 1
ATOM 816 C CA . LEU A 1 105 ? 26.570 2.622 -31.727 1.00 97.56 105 LEU A CA 1
ATOM 817 C C . LEU A 1 105 ? 25.978 1.458 -30.920 1.00 97.56 105 LEU A C 1
ATOM 819 O O . LEU A 1 105 ? 25.638 1.660 -29.754 1.00 97.56 105 LEU A O 1
ATOM 823 N N . GLU A 1 106 ? 25.887 0.254 -31.492 1.00 97.19 106 GLU A N 1
ATOM 824 C CA . GLU A 1 106 ? 25.348 -0.940 -30.827 1.00 97.19 106 GLU A CA 1
ATOM 825 C C . GLU A 1 106 ? 25.955 -1.184 -29.431 1.00 97.19 106 GLU A C 1
ATOM 827 O O . GLU A 1 106 ? 25.175 -1.341 -28.487 1.00 97.19 106 GLU A O 1
ATOM 832 N N . PRO A 1 107 ? 27.284 -1.070 -29.208 1.00 97.81 107 PRO A N 1
ATOM 833 C CA . PRO A 1 107 ? 27.850 -1.300 -27.879 1.00 97.81 107 PRO A CA 1
ATOM 834 C C . PRO A 1 107 ? 27.390 -0.271 -26.839 1.00 97.81 107 PRO A C 1
ATOM 836 O O . PRO A 1 107 ? 27.286 -0.572 -25.647 1.00 97.81 107 PRO A O 1
ATOM 839 N N . LEU A 1 108 ? 27.122 0.966 -27.273 1.00 97.88 108 LEU A N 1
ATOM 840 C CA . LEU A 1 108 ? 26.600 2.012 -26.398 1.00 97.88 108 LEU A CA 1
ATOM 841 C C . LEU A 1 108 ? 25.129 1.751 -26.068 1.00 97.88 108 LEU A C 1
ATOM 843 O O . LEU A 1 108 ? 24.752 1.850 -24.902 1.00 97.88 108 LEU A O 1
ATOM 847 N N . ALA A 1 109 ? 24.319 1.384 -27.063 1.00 97.94 109 ALA A N 1
ATOM 848 C CA . ALA A 1 109 ? 22.911 1.059 -26.862 1.00 97.94 109 ALA A CA 1
ATOM 849 C C . ALA A 1 109 ? 22.733 -0.173 -25.957 1.00 97.94 109 ALA A C 1
ATOM 851 O O . ALA A 1 109 ? 21.919 -0.138 -25.036 1.00 97.94 109 ALA A O 1
ATOM 852 N N . HIS A 1 110 ? 23.565 -1.207 -26.130 1.00 97.75 110 HIS A N 1
ATOM 853 C CA . HIS A 1 110 ? 23.604 -2.366 -25.234 1.00 97.75 110 HIS A CA 1
ATOM 854 C C . HIS A 1 110 ? 23.903 -1.947 -23.790 1.00 97.75 110 HIS A C 1
ATOM 856 O O . HIS A 1 110 ? 23.222 -2.356 -22.852 1.00 97.75 110 HIS A O 1
ATOM 862 N N . ARG A 1 111 ? 24.898 -1.072 -23.592 1.00 98.31 111 ARG A N 1
ATOM 863 C CA . ARG A 1 111 ? 25.245 -0.573 -22.256 1.00 98.31 111 ARG A CA 1
ATOM 864 C C . ARG A 1 111 ? 24.112 0.232 -21.617 1.00 98.31 111 ARG A C 1
ATOM 866 O O . ARG A 1 111 ? 23.920 0.125 -20.408 1.00 98.31 111 ARG A O 1
ATOM 873 N N . LEU A 1 112 ? 23.388 1.040 -22.393 1.00 98.00 112 LEU A N 1
ATOM 874 C CA . LEU A 1 112 ? 22.225 1.786 -21.900 1.00 98.00 112 LEU A CA 1
ATOM 875 C C . LEU A 1 112 ? 21.101 0.839 -21.470 1.00 98.00 112 LEU A C 1
ATOM 877 O O . LEU A 1 112 ? 20.542 1.005 -20.387 1.00 98.00 112 LEU A O 1
ATOM 881 N N . LEU A 1 113 ? 20.839 -0.202 -22.260 1.00 97.94 113 LEU A N 1
ATOM 882 C CA . LEU A 1 113 ? 19.896 -1.257 -21.906 1.00 97.94 113 LEU A CA 1
ATOM 883 C C . LEU A 1 113 ? 20.298 -1.969 -20.605 1.00 97.94 113 LEU A C 1
ATOM 885 O O . LEU A 1 113 ? 19.481 -2.052 -19.689 1.00 97.94 113 LEU A O 1
ATOM 889 N N . ASP A 1 114 ? 21.554 -2.390 -20.455 1.00 98.31 114 ASP A N 1
ATOM 890 C CA . ASP A 1 114 ? 22.039 -2.998 -19.207 1.00 98.31 114 ASP A CA 1
ATOM 891 C C . ASP A 1 114 ? 21.867 -2.061 -18.001 1.00 98.31 114 ASP A C 1
ATOM 893 O O . ASP A 1 114 ? 21.433 -2.480 -16.924 1.00 98.31 114 ASP A O 1
ATOM 897 N N . GLN A 1 115 ? 22.177 -0.773 -18.179 1.00 98.31 115 GLN A N 1
ATOM 898 C CA . GLN A 1 115 ? 22.013 0.242 -17.139 1.00 98.31 115 GLN A CA 1
ATOM 899 C C . GLN A 1 115 ? 20.545 0.450 -16.757 1.00 98.31 115 GLN A C 1
ATOM 901 O O . GLN A 1 115 ? 20.250 0.564 -15.567 1.00 98.31 115 GLN A O 1
ATOM 906 N N . SER A 1 116 ? 19.627 0.456 -17.727 1.00 98.25 116 SER A N 1
ATOM 907 C CA . SER A 1 116 ? 18.187 0.561 -17.465 1.00 98.25 116 SER A CA 1
ATOM 908 C C . SER A 1 116 ? 17.668 -0.645 -16.671 1.00 98.25 116 SER A C 1
ATOM 910 O O . SER A 1 116 ? 16.987 -0.469 -15.659 1.00 98.25 116 SER A O 1
ATOM 912 N N . ARG A 1 117 ? 18.078 -1.869 -17.044 1.00 98.31 117 ARG A N 1
ATOM 913 C CA . ARG A 1 117 ? 17.708 -3.113 -16.346 1.00 98.31 117 ARG A CA 1
ATOM 914 C C . ARG A 1 117 ? 18.236 -3.123 -14.912 1.00 98.31 117 ARG A C 1
ATOM 916 O O . ARG A 1 117 ? 17.506 -3.472 -13.983 1.00 98.31 117 ARG A O 1
ATOM 923 N N . TRP A 1 118 ? 19.479 -2.687 -14.706 1.00 98.38 118 TRP A N 1
ATOM 924 C CA . TRP A 1 118 ? 20.044 -2.518 -13.364 1.00 98.38 118 TRP A CA 1
ATOM 925 C C . TRP A 1 118 ? 19.301 -1.441 -12.557 1.00 98.38 118 TRP A C 1
ATOM 927 O O . TRP A 1 118 ? 19.004 -1.642 -11.379 1.00 98.38 118 TRP A O 1
ATOM 937 N N . GLY A 1 119 ? 18.939 -0.325 -13.196 1.00 98.31 119 GLY A N 1
ATOM 938 C CA . GLY A 1 119 ? 18.130 0.738 -12.600 1.00 98.31 119 GLY A CA 1
ATOM 939 C C . GLY A 1 119 ? 16.771 0.238 -12.105 1.00 98.31 119 GLY A C 1
ATOM 940 O O . GLY A 1 119 ? 16.396 0.516 -10.967 1.00 98.31 119 GLY A O 1
ATOM 941 N N . ALA A 1 120 ? 16.074 -0.580 -12.897 1.00 98.19 120 ALA A N 1
ATOM 942 C CA . ALA A 1 120 ? 14.814 -1.207 -12.493 1.00 98.19 120 ALA A CA 1
ATOM 943 C C . ALA A 1 120 ? 14.972 -2.093 -11.239 1.00 98.19 120 ALA A C 1
ATOM 945 O O . ALA A 1 120 ? 14.178 -2.005 -10.299 1.00 98.19 120 ALA A O 1
ATOM 946 N N . GLN A 1 121 ? 16.038 -2.898 -11.166 1.00 98.31 121 GLN A N 1
ATOM 947 C CA . GLN A 1 121 ? 16.340 -3.715 -9.980 1.00 98.31 121 GLN A CA 1
ATOM 948 C C . GLN A 1 121 ? 16.668 -2.862 -8.744 1.00 98.31 121 GLN A C 1
ATOM 950 O O . GLN A 1 121 ? 16.286 -3.204 -7.617 1.00 98.31 121 GLN A O 1
ATOM 955 N N . PHE A 1 122 ? 17.366 -1.741 -8.943 1.00 98.38 122 PHE A N 1
ATOM 956 C CA . PHE A 1 122 ? 17.658 -0.781 -7.883 1.00 98.38 122 PHE A CA 1
ATOM 957 C C . PHE A 1 122 ? 16.370 -0.159 -7.323 1.00 98.38 122 PHE A C 1
ATOM 959 O O . PHE A 1 122 ? 16.198 -0.116 -6.101 1.00 98.38 122 PHE A O 1
ATOM 966 N N . VAL A 1 123 ? 15.434 0.239 -8.192 1.00 98.31 123 VAL A N 1
ATOM 967 C CA . VAL A 1 123 ? 14.119 0.767 -7.793 1.00 98.31 123 VAL A CA 1
ATOM 968 C C . VAL A 1 123 ? 13.308 -0.280 -7.023 1.00 98.31 123 VAL A C 1
ATOM 970 O O . VAL A 1 123 ? 12.798 0.033 -5.947 1.00 98.31 123 VAL A O 1
ATOM 973 N N . ASP A 1 124 ? 13.241 -1.535 -7.484 1.00 98.12 124 ASP A N 1
ATOM 974 C CA . ASP A 1 124 ? 12.529 -2.600 -6.752 1.00 98.12 124 ASP A CA 1
ATOM 975 C C . ASP A 1 124 ? 13.152 -2.878 -5.372 1.00 98.12 124 ASP A C 1
ATOM 977 O O . ASP A 1 124 ? 12.442 -3.098 -4.388 1.00 98.12 124 ASP A O 1
ATOM 981 N N . THR A 1 125 ? 14.481 -2.803 -5.261 1.00 98.06 125 THR A N 1
ATOM 982 C CA . THR A 1 125 ? 15.174 -2.919 -3.969 1.00 98.06 125 THR A CA 1
ATOM 983 C C . THR A 1 125 ? 14.813 -1.762 -3.036 1.00 98.06 125 THR A C 1
ATOM 985 O O . THR A 1 125 ? 14.528 -1.990 -1.859 1.00 98.06 125 THR A O 1
ATOM 988 N N . GLY A 1 126 ? 14.791 -0.526 -3.547 1.00 97.81 126 GLY A N 1
ATOM 989 C CA . GLY A 1 126 ? 14.354 0.652 -2.793 1.00 97.81 126 GLY A CA 1
ATOM 990 C C . GLY A 1 126 ? 12.908 0.527 -2.312 1.00 97.81 126 GLY A C 1
ATOM 991 O O . GLY A 1 126 ? 12.623 0.760 -1.140 1.00 97.81 126 GLY A O 1
ATOM 992 N N . ARG A 1 127 ? 12.014 0.052 -3.184 1.00 97.56 127 ARG A N 1
ATOM 993 C CA . ARG A 1 127 ? 10.606 -0.217 -2.868 1.00 97.56 127 ARG A CA 1
ATOM 994 C C . ARG A 1 127 ? 10.444 -1.244 -1.745 1.00 97.56 127 ARG A C 1
ATOM 996 O O . ARG A 1 127 ? 9.669 -1.011 -0.824 1.00 97.56 127 ARG A O 1
ATOM 1003 N N . LYS A 1 128 ? 11.184 -2.359 -1.780 1.00 97.62 128 LYS A N 1
ATOM 1004 C CA . LYS A 1 128 ? 11.156 -3.375 -0.707 1.00 97.62 128 LYS A CA 1
ATOM 1005 C C . LYS A 1 128 ? 11.623 -2.810 0.635 1.00 97.62 128 LYS A C 1
ATOM 1007 O O . LYS A 1 128 ? 10.974 -3.055 1.646 1.00 97.62 128 LYS A O 1
ATOM 1012 N N . ARG A 1 129 ? 12.700 -2.018 0.640 1.00 97.38 129 ARG A N 1
ATOM 1013 C CA . ARG A 1 129 ? 13.194 -1.353 1.859 1.00 97.38 129 ARG A CA 1
ATOM 1014 C C . ARG A 1 129 ? 12.166 -0.388 2.441 1.00 97.38 129 ARG A C 1
ATOM 1016 O O . ARG A 1 129 ? 11.947 -0.410 3.646 1.00 97.38 129 ARG A O 1
ATOM 1023 N N . LEU A 1 130 ? 11.499 0.396 1.592 1.00 96.62 130 LEU A N 1
ATOM 1024 C CA . LEU A 1 130 ? 10.441 1.303 2.036 1.00 96.62 130 LEU A CA 1
ATOM 1025 C C . LEU A 1 130 ? 9.303 0.537 2.732 1.00 96.62 130 LEU A C 1
ATOM 1027 O O . LEU A 1 130 ? 8.901 0.910 3.829 1.00 96.62 130 LEU A O 1
ATOM 1031 N N . ILE A 1 131 ? 8.849 -0.579 2.149 1.00 96.75 131 ILE A N 1
ATOM 1032 C CA . ILE A 1 131 ? 7.820 -1.442 2.756 1.00 96.75 131 ILE A CA 1
ATOM 1033 C C . ILE A 1 131 ? 8.257 -1.939 4.143 1.00 96.75 131 ILE A C 1
ATOM 1035 O O . ILE A 1 131 ? 7.473 -1.910 5.091 1.00 96.75 131 ILE A O 1
ATOM 1039 N N . GLU A 1 132 ? 9.502 -2.402 4.280 1.00 96.50 132 GLU A N 1
ATOM 1040 C CA . GLU A 1 132 ? 10.043 -2.872 5.562 1.00 96.50 132 GLU A CA 1
ATOM 1041 C C . GLU A 1 132 ? 10.075 -1.755 6.620 1.00 96.50 132 GLU A C 1
ATOM 1043 O O . GLU A 1 132 ? 9.714 -1.980 7.781 1.00 96.50 132 GLU A O 1
ATOM 1048 N N . GLU A 1 133 ? 10.468 -0.541 6.229 1.00 96.25 133 GLU A N 1
ATOM 1049 C CA . GLU A 1 133 ? 10.507 0.638 7.101 1.00 96.25 133 GLU A CA 1
ATOM 1050 C C . GLU A 1 133 ? 9.106 1.096 7.535 1.00 96.25 133 GLU A C 1
ATOM 1052 O O . GLU A 1 133 ? 8.889 1.385 8.719 1.00 96.25 133 GLU A O 1
ATOM 1057 N N . GLU A 1 134 ? 8.139 1.110 6.616 1.00 95.62 134 GLU A N 1
ATOM 1058 C CA . GLU A 1 134 ? 6.733 1.433 6.890 1.00 95.62 134 GLU A CA 1
ATOM 1059 C C . GLU A 1 134 ? 6.109 0.414 7.858 1.00 95.62 134 GLU A C 1
ATOM 1061 O O . GLU A 1 134 ? 5.528 0.794 8.880 1.00 95.62 134 GLU A O 1
ATOM 1066 N N . ILE A 1 135 ? 6.300 -0.888 7.606 1.00 96.19 135 ILE A N 1
ATOM 1067 C CA . ILE A 1 135 ? 5.832 -1.974 8.485 1.00 96.19 135 ILE A CA 1
ATOM 1068 C C . ILE A 1 135 ? 6.421 -1.825 9.889 1.00 96.19 135 ILE A C 1
ATOM 1070 O O . ILE A 1 135 ? 5.692 -1.899 10.883 1.00 96.19 135 ILE A O 1
ATOM 1074 N N . LYS A 1 136 ? 7.730 -1.574 9.993 1.00 96.00 136 LYS A N 1
ATOM 1075 C CA . LYS A 1 136 ? 8.401 -1.376 11.283 1.00 96.00 136 LYS A CA 1
ATOM 1076 C C . LYS A 1 136 ? 7.866 -0.143 12.014 1.00 96.00 136 LYS A C 1
ATOM 1078 O O . LYS A 1 136 ? 7.673 -0.181 13.229 1.00 96.00 136 LYS A O 1
ATOM 1083 N N . SER A 1 137 ? 7.592 0.938 11.289 1.00 95.75 137 SER A N 1
ATOM 1084 C CA . SER A 1 137 ? 7.019 2.167 11.851 1.00 95.75 137 SER A CA 1
ATOM 1085 C C . SER A 1 137 ? 5.611 1.939 12.406 1.00 95.75 137 SER A C 1
ATOM 1087 O O . SER A 1 137 ? 5.303 2.399 13.507 1.00 95.75 137 SER A O 1
ATOM 1089 N N . LEU A 1 138 ? 4.783 1.153 11.714 1.00 96.19 138 LEU A N 1
ATOM 1090 C CA . LEU A 1 138 ? 3.462 0.748 12.203 1.00 96.19 138 LEU A CA 1
ATOM 1091 C C . LEU A 1 138 ? 3.531 -0.181 13.420 1.00 96.19 138 LEU A C 1
ATOM 1093 O O . LEU A 1 138 ? 2.762 -0.015 14.367 1.00 96.19 138 LEU A O 1
ATOM 1097 N N . GLN A 1 139 ? 4.461 -1.137 13.438 1.00 95.56 139 GLN A N 1
ATOM 1098 C CA . GLN A 1 139 ? 4.682 -1.987 14.613 1.00 95.56 139 GLN A CA 1
ATOM 1099 C C . GLN A 1 139 ? 5.117 -1.158 15.830 1.00 95.56 139 GLN A C 1
ATOM 1101 O O . GLN A 1 139 ? 4.624 -1.376 16.937 1.00 95.56 139 GLN A O 1
ATOM 1106 N N . ASN A 1 140 ? 5.985 -0.163 15.624 1.00 94.69 140 ASN A N 1
ATOM 1107 C CA . ASN A 1 140 ? 6.382 0.773 16.672 1.00 94.69 140 ASN A CA 1
ATOM 1108 C C . ASN A 1 140 ? 5.195 1.603 17.170 1.00 94.69 140 ASN A C 1
ATOM 1110 O O . ASN A 1 140 ? 5.046 1.756 18.380 1.00 94.69 140 ASN A O 1
ATOM 1114 N N . LEU A 1 141 ? 4.327 2.089 16.273 1.00 93.81 141 LEU A N 1
ATOM 1115 C CA . LEU A 1 141 ? 3.087 2.766 16.663 1.00 93.81 141 LEU A CA 1
ATOM 1116 C C . LEU A 1 141 ? 2.238 1.859 17.568 1.00 93.81 141 LEU A C 1
ATOM 1118 O O . LEU A 1 141 ? 1.822 2.287 18.640 1.00 93.81 141 LEU A O 1
ATOM 1122 N N . ALA A 1 142 ? 2.045 0.594 17.189 1.00 92.38 142 ALA A N 1
ATOM 1123 C CA . ALA A 1 142 ? 1.212 -0.338 17.948 1.00 92.38 142 ALA A CA 1
ATOM 1124 C C . ALA A 1 142 ? 1.722 -0.618 19.375 1.00 92.38 142 ALA A C 1
ATOM 1126 O O . ALA A 1 142 ? 0.921 -0.807 20.289 1.00 92.38 142 ALA A O 1
ATOM 1127 N N . VAL A 1 143 ? 3.044 -0.631 19.584 1.00 89.94 143 VAL A N 1
ATOM 1128 C CA . VAL A 1 143 ? 3.668 -0.967 20.881 1.00 89.94 143 VAL A CA 1
ATOM 1129 C C . VAL A 1 143 ? 3.960 0.272 21.742 1.00 89.94 143 VAL A C 1
ATOM 1131 O O . VAL A 1 143 ? 3.913 0.219 22.980 1.00 89.94 143 VAL A O 1
ATOM 1134 N N . ALA A 1 144 ? 4.301 1.396 21.109 1.00 87.12 144 ALA A N 1
ATOM 1135 C CA . ALA A 1 144 ? 4.850 2.569 21.783 1.00 87.12 144 ALA A CA 1
ATOM 1136 C C . ALA A 1 144 ? 3.869 3.740 21.928 1.00 87.12 144 ALA A C 1
ATOM 1138 O O . ALA A 1 144 ? 4.226 4.708 22.598 1.00 87.12 144 ALA A O 1
ATOM 1139 N N . ASP A 1 145 ? 2.658 3.688 21.356 1.00 85.12 145 ASP A N 1
ATOM 1140 C CA . ASP A 1 145 ? 1.745 4.831 21.447 1.00 85.12 145 ASP A CA 1
ATOM 1141 C C . ASP A 1 145 ? 1.256 5.058 22.891 1.00 85.12 145 ASP A C 1
ATOM 1143 O O . ASP A 1 145 ? 0.503 4.279 23.479 1.00 85.12 145 ASP A O 1
ATOM 1147 N N . GLN A 1 146 ? 1.720 6.161 23.478 1.00 81.25 146 GLN A N 1
ATOM 1148 C CA . GLN A 1 146 ? 1.413 6.542 24.850 1.00 81.25 146 GLN A CA 1
ATOM 1149 C C . GLN A 1 146 ? -0.048 6.987 25.016 1.00 81.25 146 GLN A C 1
ATOM 1151 O O . GLN A 1 146 ? -0.598 6.859 26.108 1.00 81.25 146 GLN A O 1
ATOM 1156 N N . SER A 1 147 ? -0.688 7.478 23.947 1.00 81.44 147 SER A N 1
ATOM 1157 C CA . SER A 1 147 ? -2.097 7.889 23.987 1.00 81.44 147 SER A CA 1
ATOM 1158 C C . SER A 1 147 ? -3.018 6.692 24.229 1.00 81.44 147 SER A C 1
ATOM 1160 O O . SER A 1 147 ? -3.907 6.775 25.072 1.00 81.44 147 SER A O 1
ATOM 1162 N N . LEU A 1 148 ? -2.720 5.546 23.606 1.00 83.62 148 LEU A N 1
ATOM 1163 C CA . LEU A 1 148 ? -3.420 4.282 23.845 1.00 83.62 148 LEU A CA 1
ATOM 1164 C C . LEU A 1 148 ? -3.264 3.809 25.286 1.00 83.62 148 LEU A C 1
ATOM 1166 O O . LEU A 1 148 ? -4.253 3.500 25.948 1.00 83.62 148 LEU A O 1
ATOM 1170 N N . LYS A 1 149 ? -2.030 3.829 25.801 1.00 84.06 149 LYS A N 1
ATOM 1171 C CA . LYS A 1 149 ? -1.739 3.420 27.183 1.00 84.06 149 LYS A CA 1
ATOM 1172 C C . LYS A 1 149 ? -2.487 4.270 28.204 1.00 84.06 149 LYS A C 1
ATOM 1174 O O . LYS A 1 149 ? -3.039 3.723 29.154 1.00 84.06 1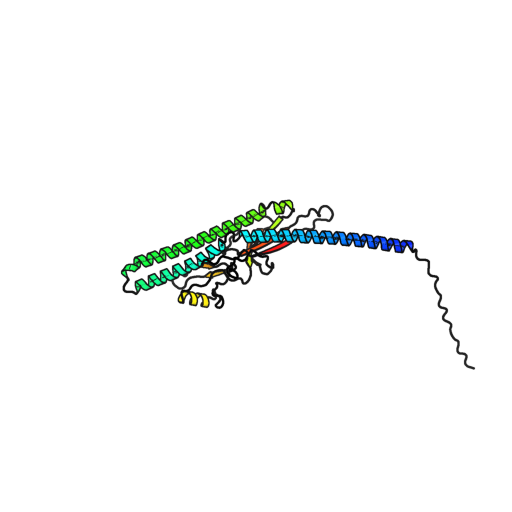49 LYS A O 1
ATOM 1179 N N . ASN A 1 150 ? -2.536 5.586 27.998 1.00 85.00 150 ASN A N 1
ATOM 1180 C CA . ASN A 1 150 ? -3.246 6.505 28.890 1.00 85.00 150 ASN A CA 1
ATOM 1181 C C . ASN A 1 150 ? -4.761 6.256 28.908 1.00 85.00 150 ASN A C 1
ATOM 1183 O O . ASN A 1 150 ? -5.406 6.505 29.922 1.00 85.00 150 ASN A O 1
ATOM 1187 N N . LEU A 1 151 ? -5.311 5.749 27.805 1.00 81.00 151 LEU A N 1
ATOM 1188 C CA . LEU A 1 151 ? -6.727 5.410 27.660 1.00 81.00 151 LEU A CA 1
ATOM 1189 C C . LEU A 1 151 ? -7.046 3.962 28.057 1.00 81.00 151 LEU A C 1
ATOM 1191 O O . LEU A 1 151 ? -8.201 3.556 28.011 1.00 81.00 151 LEU A O 1
ATOM 1195 N N . GLY A 1 152 ? -6.041 3.168 28.444 1.00 85.44 152 GLY A N 1
ATOM 1196 C CA . GLY A 1 152 ? -6.221 1.741 28.718 1.00 85.44 152 GLY A CA 1
ATOM 1197 C C . GLY A 1 152 ? -6.576 0.921 27.473 1.00 85.44 152 GLY A C 1
ATOM 1198 O O . GLY A 1 152 ? -7.066 -0.194 27.605 1.00 85.44 152 GLY A O 1
ATOM 1199 N N . ALA A 1 153 ? -6.333 1.459 26.279 1.00 88.56 153 ALA A N 1
ATOM 1200 C CA . ALA A 1 153 ? -6.587 0.800 25.008 1.00 88.56 153 ALA A CA 1
ATOM 1201 C C . ALA A 1 153 ? -5.327 0.082 24.512 1.00 88.56 153 ALA A C 1
ATOM 1203 O O . ALA A 1 153 ? -4.200 0.531 24.735 1.00 88.56 153 ALA A O 1
ATOM 1204 N N . VAL A 1 154 ? -5.510 -1.029 23.803 1.00 92.06 154 VAL A N 1
ATOM 1205 C CA . VAL A 1 154 ? -4.410 -1.799 23.214 1.00 92.06 154 VAL A CA 1
ATOM 1206 C C . VAL A 1 154 ? -4.783 -2.207 21.795 1.00 92.06 154 VAL A C 1
ATOM 1208 O O . VAL A 1 154 ? -5.898 -2.667 21.548 1.00 92.06 154 VAL A O 1
ATOM 1211 N N . ILE A 1 155 ? -3.847 -2.066 20.854 1.00 94.75 155 ILE A N 1
ATOM 1212 C CA . ILE A 1 155 ? -4.003 -2.636 19.513 1.00 94.75 155 ILE A CA 1
ATOM 1213 C C . ILE A 1 155 ? -3.788 -4.144 19.625 1.00 94.75 155 ILE A C 1
ATOM 1215 O O . ILE A 1 155 ? -2.693 -4.601 19.952 1.00 94.75 155 ILE A O 1
ATOM 1219 N N . ILE A 1 156 ? -4.842 -4.913 19.367 1.00 95.31 156 ILE A N 1
ATOM 1220 C CA . ILE A 1 156 ? -4.804 -6.378 19.380 1.00 95.31 156 ILE A CA 1
ATOM 1221 C C . ILE A 1 156 ? -4.488 -6.948 18.004 1.00 95.31 156 ILE A C 1
ATOM 1223 O O . ILE A 1 156 ? -3.814 -7.968 17.918 1.00 95.31 156 ILE A O 1
ATOM 1227 N N . ASP A 1 157 ? -4.911 -6.279 16.938 1.00 96.75 157 ASP A N 1
ATOM 1228 C CA . ASP A 1 157 ? -4.691 -6.715 15.566 1.00 96.75 157 ASP A CA 1
ATOM 1229 C C . ASP A 1 157 ? -4.324 -5.507 14.704 1.00 96.75 157 ASP A C 1
ATOM 1231 O O . ASP A 1 157 ? -4.950 -4.452 14.801 1.00 96.75 157 ASP A O 1
ATOM 1235 N N . LEU A 1 158 ? -3.313 -5.661 13.852 1.00 97.56 158 LEU A N 1
ATOM 1236 C CA . LEU A 1 158 ? -2.939 -4.662 12.852 1.00 97.56 158 LEU A CA 1
ATOM 1237 C C . LEU A 1 158 ? -2.664 -5.378 11.543 1.00 97.56 158 LEU A C 1
ATOM 1239 O O . LEU A 1 158 ? -1.766 -6.221 11.446 1.00 97.56 158 LEU A O 1
ATOM 1243 N N . GLU A 1 159 ? -3.445 -5.023 10.538 1.00 98.12 159 GLU A N 1
ATOM 1244 C CA . GLU A 1 159 ? -3.335 -5.534 9.183 1.00 98.12 159 GLU A CA 1
ATOM 1245 C C . GLU A 1 159 ? -3.032 -4.375 8.238 1.00 98.12 159 GLU A C 1
ATOM 1247 O O . GLU A 1 159 ? -3.546 -3.268 8.406 1.00 98.12 159 GLU A O 1
ATOM 1252 N N . VAL A 1 160 ? -2.192 -4.640 7.244 1.00 97.81 160 VAL A N 1
ATOM 1253 C CA . VAL A 1 160 ? -1.914 -3.718 6.143 1.00 97.81 160 VAL A CA 1
ATOM 1254 C C . VAL A 1 160 ? -2.393 -4.346 4.845 1.00 97.81 160 VAL A C 1
ATOM 1256 O O . VAL A 1 160 ? -2.437 -5.574 4.698 1.00 97.81 160 VAL A O 1
ATOM 1259 N N . GLY A 1 161 ? -2.798 -3.501 3.914 1.00 97.00 161 GLY A N 1
ATOM 1260 C CA . GLY A 1 161 ? -3.460 -3.952 2.708 1.00 97.00 161 GLY A CA 1
ATOM 1261 C C . GLY A 1 161 ? -3.755 -2.810 1.763 1.00 97.00 161 GLY A C 1
ATOM 1262 O O . GLY A 1 161 ? -3.046 -1.805 1.751 1.00 97.00 161 GLY A O 1
ATOM 1263 N N . SER A 1 162 ? -4.821 -2.961 0.997 1.00 96.19 162 SER A N 1
ATOM 1264 C CA . SER A 1 162 ? -5.305 -1.955 0.062 1.00 96.19 162 SER A CA 1
ATOM 1265 C C . SER A 1 162 ? -6.816 -1.814 0.155 1.00 96.19 162 SER A C 1
ATOM 1267 O O . SER A 1 162 ? -7.492 -2.757 0.563 1.00 96.19 162 SER A O 1
ATOM 1269 N N . PRO A 1 163 ? -7.393 -0.663 -0.213 1.00 94.44 163 PRO A N 1
ATOM 1270 C CA . PRO A 1 163 ? -8.825 -0.601 -0.425 1.00 94.44 163 PRO A CA 1
ATOM 1271 C C . PRO A 1 163 ? -9.191 -1.372 -1.706 1.00 94.44 163 PRO A C 1
ATOM 1273 O O . PRO A 1 163 ? -8.456 -1.313 -2.695 1.00 94.44 163 PRO A O 1
ATOM 1276 N N . ALA A 1 164 ? -10.319 -2.075 -1.675 1.00 91.38 164 ALA A N 1
ATOM 1277 C CA . ALA A 1 164 ? -10.837 -2.888 -2.767 1.00 91.38 164 ALA A CA 1
ATOM 1278 C C . ALA A 1 164 ? -11.076 -2.057 -4.031 1.00 91.38 164 ALA A C 1
ATOM 1280 O O . ALA A 1 164 ? -11.471 -0.887 -3.954 1.00 91.38 164 ALA A O 1
ATOM 1281 N N . ASP A 1 165 ? -10.827 -2.673 -5.189 1.00 85.75 165 ASP A N 1
ATOM 1282 C CA . ASP A 1 165 ? -11.083 -2.107 -6.521 1.00 85.75 165 ASP A CA 1
ATOM 1283 C C . ASP A 1 165 ? -10.464 -0.712 -6.761 1.00 85.75 165 ASP A C 1
ATOM 1285 O O . ASP A 1 165 ? -10.968 0.098 -7.548 1.00 85.75 165 ASP A O 1
ATOM 1289 N N . ARG A 1 166 ? -9.355 -0.383 -6.082 1.00 86.50 166 ARG A N 1
ATOM 1290 C CA . ARG A 1 166 ? -8.678 0.907 -6.269 1.00 86.50 166 ARG A CA 1
ATOM 1291 C C . ARG A 1 166 ? -7.662 0.866 -7.400 1.00 86.50 166 ARG A C 1
ATOM 1293 O O . ARG A 1 166 ? -6.818 -0.020 -7.501 1.00 86.50 166 ARG A O 1
ATOM 1300 N N . ARG A 1 167 ? -7.715 1.918 -8.212 1.00 91.25 167 ARG A N 1
ATOM 1301 C CA . ARG A 1 167 ? -6.719 2.229 -9.239 1.00 91.25 167 ARG A CA 1
ATOM 1302 C C . ARG A 1 167 ? -5.449 2.775 -8.593 1.00 91.25 167 ARG A C 1
ATOM 1304 O O . ARG A 1 167 ? -5.498 3.342 -7.500 1.00 91.25 167 ARG A O 1
ATOM 1311 N N . SER A 1 168 ? -4.340 2.618 -9.298 1.00 92.12 168 SER A N 1
ATOM 1312 C CA . SER A 1 168 ? -3.056 3.203 -8.942 1.00 92.12 168 SER A CA 1
ATOM 1313 C C . SER A 1 168 ? -3.031 4.713 -9.209 1.00 92.12 168 SER A C 1
ATOM 1315 O O . SER A 1 168 ? -3.853 5.260 -9.952 1.00 92.12 168 SER A O 1
ATOM 1317 N N . ASN A 1 169 ? -2.058 5.397 -8.611 1.00 90.88 169 ASN A N 1
ATOM 1318 C CA . ASN A 1 169 ? -1.809 6.819 -8.823 1.00 90.88 169 ASN A CA 1
ATOM 1319 C C . ASN A 1 169 ? -1.035 7.102 -10.112 1.00 90.88 169 ASN A C 1
ATOM 1321 O O . ASN A 1 169 ? -0.868 8.270 -10.461 1.00 90.88 169 ASN A O 1
ATOM 1325 N N . VAL A 1 170 ? -0.550 6.051 -10.770 1.00 91.81 170 VAL A N 1
ATOM 1326 C CA . VAL A 1 170 ? 0.354 6.141 -11.910 1.00 91.81 170 VAL A CA 1
ATOM 1327 C C . VAL A 1 170 ? -0.428 6.039 -13.213 1.00 91.81 170 VAL A C 1
ATOM 1329 O O . VAL A 1 170 ? -1.341 5.213 -13.343 1.00 91.81 170 VAL A O 1
ATOM 1332 N N . TYR A 1 171 ? -0.076 6.905 -14.157 1.00 90.12 171 TYR A N 1
ATOM 1333 C CA . TYR A 1 171 ? -0.617 6.889 -15.510 1.00 90.12 171 TYR A CA 1
ATOM 1334 C C . TYR A 1 171 ? 0.118 5.868 -16.376 1.0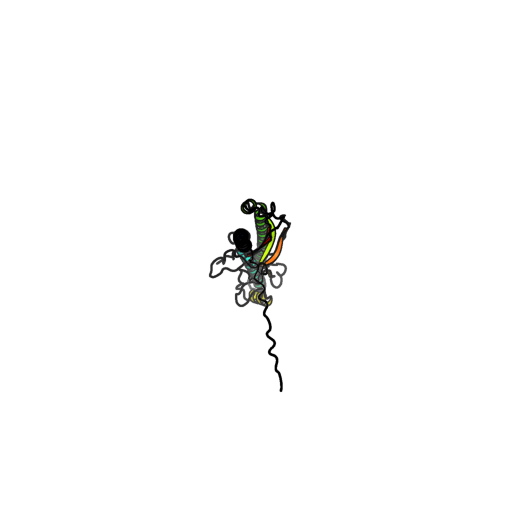0 90.12 171 TYR A C 1
ATOM 1336 O O . TYR A 1 171 ? 1.232 5.458 -16.049 1.00 90.12 171 TYR A O 1
ATOM 1344 N N . ASP A 1 172 ? -0.542 5.433 -17.443 1.00 86.75 172 ASP A N 1
ATOM 1345 C CA . ASP A 1 172 ? 0.124 4.711 -18.515 1.00 86.75 172 ASP A CA 1
ATOM 1346 C C . ASP A 1 172 ? 1.078 5.624 -19.291 1.00 86.75 172 ASP A C 1
ATOM 1348 O O . ASP A 1 172 ? 1.000 6.852 -19.230 1.00 86.75 172 ASP A O 1
ATOM 1352 N N . ASP A 1 173 ? 2.008 4.974 -19.970 1.00 77.25 173 ASP A N 1
ATOM 1353 C CA . ASP A 1 173 ? 3.059 5.579 -20.777 1.00 77.25 173 ASP A CA 1
ATOM 1354 C C . ASP A 1 173 ? 2.486 6.238 -22.058 1.00 77.25 173 ASP A C 1
ATOM 1356 O O . ASP A 1 173 ? 1.366 5.940 -22.493 1.00 77.25 173 ASP A O 1
ATOM 1360 N N . GLU A 1 174 ? 3.252 7.146 -22.663 1.00 76.62 174 GLU A N 1
ATOM 1361 C CA . GLU A 1 174 ? 3.018 7.721 -23.990 1.00 76.62 174 GLU A CA 1
ATOM 1362 C C . GLU A 1 174 ? 3.506 6.817 -25.140 1.00 76.62 174 GLU A C 1
ATOM 1364 O O . GLU A 1 174 ? 3.103 7.035 -26.282 1.00 76.62 174 GLU A O 1
ATOM 1369 N N . ALA A 1 175 ? 4.321 5.788 -24.877 1.00 80.06 175 ALA A N 1
ATOM 1370 C CA . ALA A 1 175 ? 4.772 4.851 -25.908 1.00 80.06 175 ALA A CA 1
ATOM 1371 C C . ALA A 1 175 ? 3.630 3.952 -26.440 1.00 80.06 175 ALA A C 1
ATOM 1373 O O . ALA A 1 175 ? 3.194 3.004 -25.778 1.00 80.06 175 ALA A O 1
ATOM 1374 N N . ASP A 1 176 ? 3.195 4.200 -27.683 1.00 84.88 176 ASP A N 1
ATOM 1375 C CA . ASP A 1 176 ? 2.042 3.544 -28.331 1.00 84.88 176 ASP A CA 1
ATOM 1376 C C . ASP A 1 176 ? 2.064 1.998 -28.256 1.00 84.88 176 ASP A C 1
ATOM 1378 O O . ASP A 1 176 ? 1.031 1.350 -28.032 1.00 84.88 176 ASP A O 1
ATOM 1382 N N . GLU A 1 177 ? 3.237 1.378 -28.436 1.00 91.00 177 GLU A N 1
ATOM 1383 C CA . GLU A 1 177 ? 3.390 -0.084 -28.415 1.00 91.00 177 GLU A CA 1
ATOM 1384 C C . GLU A 1 177 ? 3.218 -0.671 -27.007 1.00 91.00 177 GLU A C 1
ATOM 1386 O O . GLU A 1 177 ? 2.511 -1.672 -26.829 1.00 91.00 177 GLU A O 1
ATOM 1391 N N . LEU A 1 178 ? 3.830 -0.040 -25.999 1.00 92.44 178 LEU A N 1
ATOM 1392 C CA . LEU A 1 178 ? 3.746 -0.486 -24.610 1.00 92.44 178 LEU A CA 1
ATOM 1393 C C . LEU A 1 178 ? 2.337 -0.264 -24.056 1.00 92.44 178 LEU A C 1
ATOM 1395 O O . LEU A 1 178 ? 1.776 -1.148 -23.406 1.00 92.44 178 LEU A O 1
ATOM 1399 N N . GLN A 1 179 ? 1.721 0.864 -24.410 1.00 92.25 179 GLN A N 1
ATOM 1400 C CA . GLN A 1 179 ? 0.339 1.166 -24.066 1.00 92.25 179 GLN A CA 1
ATOM 1401 C C . GLN A 1 179 ? -0.630 0.120 -24.633 1.00 92.25 179 GLN A C 1
ATOM 1403 O O . GLN A 1 179 ? -1.486 -0.400 -23.911 1.00 92.25 179 GLN A O 1
ATOM 1408 N N . SER A 1 180 ? -0.491 -0.225 -25.916 1.00 93.25 180 SER A N 1
ATOM 1409 C CA . SER A 1 180 ? -1.334 -1.239 -26.563 1.00 93.25 180 SER A CA 1
ATOM 1410 C C . SER A 1 180 ? -1.222 -2.596 -25.860 1.00 93.25 180 SER A C 1
ATOM 1412 O O . SER A 1 180 ? -2.226 -3.283 -25.638 1.00 93.25 180 SER A O 1
ATOM 1414 N N . PHE A 1 181 ? -0.006 -2.969 -25.452 1.00 94.81 181 PHE A N 1
ATOM 1415 C CA . PHE A 1 181 ? 0.240 -4.178 -24.672 1.00 94.81 181 PHE A CA 1
ATOM 1416 C C . PHE A 1 181 ? -0.424 -4.120 -23.287 1.00 94.81 181 PHE A C 1
ATOM 1418 O O . PHE A 1 181 ? -1.106 -5.067 -22.886 1.00 94.81 181 PHE A O 1
ATOM 1425 N N . ASP A 1 182 ? -0.295 -3.002 -22.576 1.00 95.56 182 ASP A N 1
ATOM 1426 C CA . ASP A 1 182 ? -0.852 -2.823 -21.231 1.00 95.56 182 ASP A CA 1
ATOM 1427 C C . ASP A 1 182 ? -2.389 -2.834 -21.228 1.00 95.56 182 ASP A C 1
ATOM 1429 O O . ASP A 1 182 ? -3.016 -3.439 -20.346 1.00 95.56 182 ASP A O 1
ATOM 1433 N N . GLN A 1 183 ? -3.009 -2.252 -22.257 1.00 94.38 183 GLN A N 1
ATOM 1434 C CA . GLN A 1 183 ? -4.453 -2.328 -22.490 1.00 94.38 183 GLN A CA 1
ATOM 1435 C C . GLN A 1 183 ? -4.899 -3.764 -22.795 1.00 94.38 183 GLN A C 1
ATOM 1437 O O . GLN A 1 183 ? -5.880 -4.243 -22.217 1.00 94.38 183 GLN A O 1
ATOM 1442 N N . GLN A 1 184 ? -4.158 -4.497 -23.636 1.00 95.44 184 GLN A N 1
ATOM 1443 C CA . GLN A 1 184 ? -4.449 -5.903 -23.937 1.00 95.44 184 GLN A CA 1
ATOM 1444 C C . GLN A 1 184 ? -4.385 -6.780 -22.677 1.00 95.44 184 GLN A C 1
ATOM 1446 O O . GLN A 1 184 ? -5.206 -7.686 -22.497 1.00 95.44 184 GLN A O 1
ATOM 1451 N N . LYS A 1 185 ? -3.430 -6.502 -21.782 1.00 96.56 185 LYS A N 1
ATOM 1452 C CA . LYS A 1 185 ? -3.287 -7.183 -20.487 1.00 96.56 185 LYS A CA 1
ATOM 1453 C C . LYS A 1 185 ? -4.292 -6.723 -19.432 1.00 96.56 185 LYS A C 1
ATOM 1455 O O . LYS A 1 185 ? -4.365 -7.348 -18.375 1.00 96.56 185 LYS A O 1
ATOM 1460 N N . LYS A 1 186 ? -5.094 -5.691 -19.722 1.00 95.81 186 LYS A N 1
ATOM 1461 C CA . LYS A 1 186 ? -6.033 -5.050 -18.785 1.00 95.81 186 LYS A CA 1
ATOM 1462 C C . LYS A 1 186 ? -5.338 -4.536 -17.524 1.00 95.81 186 LYS A C 1
ATOM 1464 O O . LYS A 1 186 ? -5.918 -4.533 -16.438 1.00 95.81 186 LYS A O 1
ATOM 1469 N N . TRP A 1 187 ? -4.080 -4.129 -17.653 1.00 95.62 187 TRP A N 1
ATOM 1470 C CA . TRP A 1 187 ? -3.353 -3.486 -16.565 1.00 95.62 187 TRP A CA 1
ATOM 1471 C C . TRP A 1 187 ? -3.709 -2.018 -16.447 1.00 95.62 187 TRP A C 1
ATOM 1473 O O . TRP A 1 187 ? -3.641 -1.486 -15.349 1.00 95.62 187 TRP A O 1
ATOM 1483 N N . VAL A 1 188 ? -4.129 -1.398 -17.545 1.00 94.81 188 VAL A N 1
ATOM 1484 C CA . VAL A 1 188 ? -4.544 -0.001 -17.604 1.00 94.81 188 VAL A CA 1
ATOM 1485 C C . VAL A 1 188 ? -6.034 0.074 -17.897 1.00 94.81 188 VAL A C 1
ATOM 1487 O O . VAL A 1 188 ? -6.566 -0.678 -18.717 1.00 94.81 188 VAL A O 1
ATOM 1490 N N . GLU A 1 189 ? -6.715 0.995 -17.227 1.00 92.94 189 GLU A N 1
ATOM 1491 C CA . GLU A 1 189 ? -8.089 1.338 -17.557 1.00 92.94 189 GLU A CA 1
ATOM 1492 C C . GLU A 1 189 ? -8.134 2.360 -18.710 1.00 92.94 189 GLU A C 1
ATOM 1494 O O . GLU A 1 189 ? -7.591 3.457 -18.557 1.00 92.94 189 GLU A O 1
ATOM 1499 N N . PRO A 1 190 ? -8.832 2.069 -19.826 1.00 89.88 190 PRO A N 1
ATOM 1500 C CA . PRO A 1 190 ? -8.829 2.940 -21.004 1.00 89.88 190 PRO A CA 1
ATOM 1501 C C . PRO A 1 190 ? -9.349 4.360 -20.750 1.00 89.88 190 PRO A C 1
ATOM 1503 O O . PRO A 1 190 ? -8.855 5.312 -21.343 1.00 89.88 190 PRO A O 1
ATOM 1506 N N . GLU A 1 191 ? -10.344 4.518 -19.871 1.00 90.69 191 GLU A N 1
ATOM 1507 C CA . GLU A 1 191 ? -10.990 5.816 -19.633 1.00 90.69 191 GLU A CA 1
ATOM 1508 C C . GLU A 1 191 ? -10.095 6.789 -18.871 1.00 90.69 191 GLU A C 1
ATOM 1510 O O . GLU A 1 191 ? -10.066 7.981 -19.171 1.00 90.69 191 GLU A O 1
ATOM 1515 N N . THR A 1 192 ? -9.388 6.290 -17.855 1.00 90.06 192 THR A N 1
ATOM 1516 C CA . THR A 1 192 ? -8.552 7.138 -17.001 1.00 90.06 192 THR A CA 1
ATOM 1517 C C . THR A 1 192 ? -7.078 7.074 -17.337 1.00 90.06 192 THR A C 1
ATOM 1519 O O . THR A 1 192 ? -6.323 7.880 -16.790 1.00 90.06 192 THR A O 1
ATOM 1522 N N . ARG A 1 193 ? -6.674 6.149 -18.220 1.00 92.12 193 ARG A N 1
ATOM 1523 C CA . ARG A 1 193 ? -5.272 5.877 -18.553 1.00 92.12 193 ARG A CA 1
ATOM 1524 C C . ARG A 1 193 ? -4.422 5.625 -17.308 1.00 92.12 193 ARG A C 1
ATOM 1526 O O .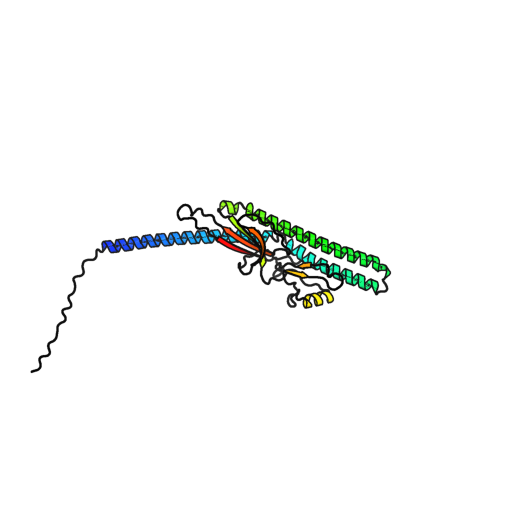 ARG A 1 193 ? -3.272 6.029 -17.230 1.00 92.12 193 ARG A O 1
ATOM 1533 N N . ARG A 1 194 ? -5.009 5.014 -16.278 1.00 93.00 194 ARG A N 1
ATOM 1534 C CA . ARG A 1 194 ? -4.316 4.685 -15.028 1.00 93.00 194 ARG A CA 1
ATOM 1535 C C . ARG A 1 194 ? -4.167 3.193 -14.891 1.00 93.00 194 ARG A C 1
ATOM 1537 O O . ARG A 1 194 ? -5.064 2.436 -15.270 1.00 93.00 194 ARG A O 1
ATOM 1544 N N . PHE A 1 195 ? -3.065 2.790 -14.278 1.00 94.81 195 PHE A N 1
ATOM 1545 C CA . PHE A 1 195 ? -2.880 1.401 -13.912 1.00 94.81 195 PHE A CA 1
ATOM 1546 C C . PHE A 1 195 ? -3.912 0.966 -12.869 1.00 94.81 195 PHE A C 1
ATOM 1548 O O . PHE A 1 195 ? -4.254 1.698 -11.935 1.00 94.81 195 PHE A O 1
ATOM 1555 N N . ASN A 1 196 ? -4.383 -0.264 -13.011 1.00 94.38 196 ASN A N 1
ATOM 1556 C CA . ASN A 1 196 ? -5.105 -0.974 -11.977 1.00 94.38 196 ASN A CA 1
ATOM 1557 C C . ASN A 1 196 ? -4.172 -1.232 -10.788 1.00 94.38 196 ASN A C 1
ATOM 1559 O O . ASN A 1 196 ? -2.951 -1.327 -10.922 1.00 94.38 196 ASN A O 1
ATOM 1563 N N . GLY A 1 197 ? -4.757 -1.302 -9.599 1.00 91.19 197 GLY A N 1
ATOM 1564 C CA . GLY A 1 197 ? -4.025 -1.604 -8.383 1.00 91.19 197 GLY A CA 1
ATOM 1565 C C . GLY A 1 197 ? -3.566 -3.060 -8.302 1.00 91.19 197 GLY A C 1
ATOM 1566 O O . GLY A 1 197 ? -4.182 -3.942 -8.897 1.00 91.19 197 GLY A O 1
ATOM 1567 N N . ASN A 1 198 ? -2.508 -3.315 -7.526 1.00 93.75 198 ASN A N 1
ATOM 1568 C CA . ASN A 1 198 ? -1.968 -4.657 -7.260 1.00 93.75 198 ASN A CA 1
ATOM 1569 C C . ASN A 1 198 ? -1.563 -5.427 -8.532 1.00 93.75 198 ASN A C 1
ATOM 1571 O O . ASN A 1 198 ? -1.678 -6.652 -8.602 1.00 93.75 198 ASN A O 1
ATOM 1575 N N . VAL A 1 199 ? -1.065 -4.713 -9.541 1.00 95.38 199 VAL A N 1
ATOM 1576 C CA . VAL A 1 199 ? -0.640 -5.303 -10.811 1.00 95.38 199 VAL A CA 1
ATOM 1577 C C . VAL A 1 199 ? 0.840 -5.680 -10.751 1.00 95.38 199 VAL A C 1
ATOM 1579 O O . VAL A 1 199 ? 1.677 -4.937 -10.241 1.00 95.38 199 VAL A O 1
ATOM 1582 N N . ASN A 1 200 ? 1.166 -6.842 -11.312 1.00 97.00 200 ASN A N 1
ATOM 1583 C CA . ASN A 1 200 ? 2.532 -7.260 -11.609 1.00 97.00 200 ASN A CA 1
ATOM 1584 C C . ASN A 1 200 ? 2.729 -7.137 -13.124 1.00 97.00 200 ASN A C 1
ATOM 1586 O O . ASN A 1 200 ? 2.405 -8.061 -13.872 1.00 97.00 200 ASN A O 1
ATOM 1590 N N . ALA A 1 201 ? 3.171 -5.962 -13.570 1.00 96.06 201 ALA A N 1
ATOM 1591 C CA . ALA A 1 201 ? 3.344 -5.657 -14.981 1.00 96.06 201 ALA A CA 1
ATOM 1592 C C . ALA A 1 201 ? 4.711 -6.164 -15.445 1.00 96.06 201 ALA A C 1
ATOM 1594 O O . ALA A 1 201 ? 5.741 -5.723 -14.946 1.00 96.06 201 ALA A O 1
ATOM 1595 N N . ASN A 1 202 ? 4.731 -7.077 -16.408 1.00 96.94 202 ASN A N 1
ATOM 1596 C CA . ASN A 1 202 ? 5.962 -7.496 -17.076 1.00 96.94 202 ASN A CA 1
ATOM 1597 C C . ASN A 1 202 ? 6.131 -6.716 -18.387 1.00 96.94 202 ASN A C 1
ATOM 1599 O O . ASN A 1 202 ? 5.172 -6.144 -18.917 1.00 96.94 202 ASN A O 1
ATOM 1603 N N . LEU A 1 203 ? 7.350 -6.685 -18.915 1.00 95.12 203 LEU A N 1
ATOM 1604 C CA . LEU A 1 203 ? 7.604 -6.170 -20.260 1.00 95.12 203 LEU A CA 1
ATOM 1605 C C . LEU A 1 203 ? 7.283 -7.230 -21.327 1.00 95.12 203 LEU A C 1
ATOM 1607 O O . LEU A 1 203 ? 7.285 -8.431 -21.028 1.00 95.12 203 LEU A O 1
ATOM 1611 N N . PRO A 1 204 ? 6.969 -6.814 -22.565 1.00 91.50 204 PRO A N 1
ATOM 1612 C CA . PRO A 1 204 ? 6.842 -7.743 -23.677 1.00 91.50 204 PRO A CA 1
ATOM 1613 C C . PRO A 1 204 ? 8.217 -8.320 -24.083 1.00 91.50 204 PRO A C 1
ATOM 1615 O O . PRO A 1 204 ? 9.265 -7.738 -23.813 1.00 91.50 204 PRO A O 1
ATOM 1618 N N . TYR A 1 205 ? 8.206 -9.464 -24.774 1.00 87.19 205 TYR A N 1
ATOM 1619 C CA . TYR A 1 205 ? 9.384 -10.078 -25.410 1.00 87.19 205 TYR A CA 1
ATOM 1620 C C . TYR A 1 205 ? 10.540 -10.461 -24.458 1.00 87.19 205 TYR A C 1
ATOM 1622 O O . TYR A 1 205 ? 10.347 -11.263 -23.545 1.00 87.19 205 TYR A O 1
ATOM 1630 N N . GLU A 1 206 ? 11.762 -9.985 -24.725 1.00 89.00 206 GLU A N 1
ATOM 1631 C CA . GLU A 1 206 ? 13.021 -10.454 -24.124 1.00 89.00 206 GLU A CA 1
ATOM 1632 C C . GLU A 1 206 ? 13.213 -10.017 -22.665 1.00 89.00 206 GLU A C 1
ATOM 1634 O O . GLU A 1 206 ? 13.937 -10.683 -21.933 1.00 89.00 206 GLU A O 1
ATOM 1639 N N . ASP A 1 207 ? 12.526 -8.960 -22.224 1.00 93.75 207 ASP A N 1
ATOM 1640 C CA . ASP A 1 207 ? 12.640 -8.398 -20.870 1.00 93.75 207 ASP A CA 1
ATOM 1641 C C . ASP A 1 207 ? 11.499 -8.852 -19.931 1.00 93.75 207 ASP A C 1
ATOM 1643 O O . ASP A 1 207 ? 11.237 -8.245 -18.891 1.00 93.75 207 ASP A O 1
ATOM 1647 N N . HIS A 1 208 ? 10.801 -9.937 -20.286 1.00 94.06 208 HIS A N 1
ATOM 1648 C CA . HIS A 1 208 ? 9.705 -10.517 -19.493 1.00 94.06 208 HIS A CA 1
ATOM 1649 C C . HIS A 1 208 ? 10.148 -11.082 -18.133 1.00 94.06 208 HIS A C 1
ATOM 1651 O O . HIS A 1 208 ? 9.297 -11.440 -17.312 1.00 94.06 208 HIS A O 1
ATOM 1657 N N . ASP A 1 209 ? 11.459 -11.207 -17.918 1.00 96.00 209 ASP A N 1
ATOM 1658 C CA . ASP A 1 209 ? 12.073 -11.634 -16.665 1.00 96.00 209 ASP A CA 1
ATOM 1659 C C . ASP A 1 209 ? 11.960 -10.568 -15.563 1.00 96.00 209 ASP A C 1
ATOM 1661 O O . ASP A 1 209 ? 12.030 -10.891 -14.376 1.00 96.00 209 ASP A O 1
ATOM 1665 N N . LEU A 1 210 ? 11.749 -9.306 -15.948 1.00 96.69 210 LEU A N 1
ATOM 1666 C CA . LEU A 1 210 ? 11.513 -8.204 -15.027 1.00 96.69 210 LEU A CA 1
ATOM 1667 C C . LEU A 1 210 ? 10.021 -8.073 -14.701 1.00 96.69 210 LEU A C 1
ATOM 1669 O O . LEU A 1 210 ? 9.159 -8.051 -15.583 1.00 96.69 210 LEU A O 1
ATOM 1673 N N . THR A 1 211 ? 9.722 -7.929 -13.410 1.00 97.62 211 THR A N 1
ATOM 1674 C CA . THR A 1 211 ? 8.364 -7.714 -12.900 1.00 97.62 211 THR A CA 1
ATOM 1675 C C . THR A 1 211 ? 8.279 -6.383 -12.173 1.00 97.62 211 THR A C 1
ATOM 1677 O O . THR A 1 211 ? 8.942 -6.170 -11.157 1.00 97.62 211 THR A O 1
ATOM 1680 N N . PHE A 1 212 ? 7.398 -5.515 -12.654 1.00 97.50 212 PHE A N 1
ATOM 1681 C CA . PHE A 1 212 ? 7.158 -4.186 -12.113 1.00 97.50 212 PHE A CA 1
ATOM 1682 C C . PHE A 1 212 ? 5.871 -4.208 -11.286 1.00 97.50 212 PHE A C 1
ATOM 1684 O O . PHE A 1 212 ? 4.771 -4.407 -11.804 1.00 97.50 212 PHE A O 1
ATOM 1691 N N . LYS A 1 213 ? 6.017 -4.072 -9.966 1.00 97.50 213 LYS A N 1
ATOM 1692 C CA . LYS A 1 213 ? 4.915 -4.177 -9.003 1.00 97.50 213 LYS A CA 1
ATOM 1693 C C . LYS A 1 213 ? 4.252 -2.816 -8.799 1.00 97.50 213 LYS A C 1
ATOM 1695 O O . LYS A 1 213 ? 4.808 -1.966 -8.108 1.00 97.50 213 LYS A O 1
ATOM 1700 N N . ILE A 1 214 ? 3.079 -2.634 -9.399 1.00 96.44 214 ILE A N 1
ATOM 1701 C CA . ILE A 1 214 ? 2.313 -1.387 -9.373 1.00 96.44 214 ILE A CA 1
ATOM 1702 C C . ILE A 1 214 ? 1.243 -1.475 -8.285 1.00 96.44 214 ILE A C 1
ATOM 1704 O O . ILE A 1 214 ? 0.332 -2.309 -8.330 1.00 96.44 214 ILE A O 1
ATOM 1708 N N . SER A 1 215 ? 1.358 -0.604 -7.286 1.00 96.00 215 SER A N 1
ATOM 1709 C CA . SER A 1 215 ? 0.548 -0.659 -6.069 1.00 96.00 215 SER A CA 1
ATOM 1710 C C . SER A 1 215 ? -0.736 0.195 -6.156 1.00 96.00 215 SER A C 1
ATOM 1712 O O . SER A 1 215 ? -0.779 1.190 -6.886 1.00 96.00 215 SER A O 1
ATOM 1714 N N . PRO A 1 216 ? -1.805 -0.166 -5.419 1.00 93.31 216 PRO A N 1
ATOM 1715 C CA . PRO A 1 216 ? -3.123 0.488 -5.423 1.00 93.31 216 PRO A CA 1
ATOM 1716 C C . PRO A 1 216 ? -3.132 1.771 -4.574 1.00 93.31 216 PRO A C 1
ATOM 1718 O O . PRO A 1 216 ? -3.857 1.881 -3.583 1.00 93.31 216 PRO A O 1
ATOM 1721 N N . LEU A 1 217 ? -2.286 2.741 -4.915 1.00 92.12 217 LEU A N 1
ATOM 1722 C CA . LEU A 1 217 ? -2.227 4.032 -4.229 1.00 92.12 217 LEU A CA 1
ATOM 1723 C C . LEU A 1 217 ? -3.235 5.004 -4.838 1.00 92.12 217 LEU A C 1
ATOM 1725 O O . LEU A 1 217 ? -3.344 5.117 -6.055 1.00 92.12 217 LEU A O 1
ATOM 1729 N N . GLN A 1 218 ? -3.975 5.729 -3.997 1.00 88.94 218 GLN A N 1
ATOM 1730 C CA . GLN A 1 218 ? -4.992 6.647 -4.499 1.00 88.94 218 GLN A CA 1
ATOM 1731 C C . GLN A 1 218 ? -4.356 7.780 -5.305 1.00 88.94 218 GLN A C 1
ATOM 1733 O O . GLN A 1 218 ? -3.458 8.484 -4.838 1.00 88.94 218 GLN A O 1
ATOM 1738 N N . ALA A 1 219 ? -4.866 7.990 -6.513 1.00 86.31 219 ALA A N 1
ATOM 1739 C CA . ALA A 1 219 ? -4.494 9.137 -7.316 1.00 86.31 219 ALA A CA 1
ATOM 1740 C C . ALA A 1 219 ? -4.986 10.449 -6.674 1.00 86.31 219 ALA A C 1
ATOM 1742 O O . ALA A 1 219 ? -6.052 10.474 -6.052 1.00 86.31 219 ALA A O 1
ATOM 1743 N N . PRO A 1 220 ? -4.274 11.563 -6.874 1.00 83.50 220 PRO A N 1
ATOM 1744 C CA . PRO A 1 220 ? -4.700 12.864 -6.381 1.00 83.50 220 PRO A CA 1
ATOM 1745 C C . PRO A 1 220 ? -6.006 13.315 -7.041 1.00 83.50 220 PRO A C 1
ATOM 1747 O O . PRO A 1 220 ? -6.285 13.038 -8.212 1.00 83.50 220 PRO A O 1
ATOM 1750 N N . SER A 1 221 ? -6.809 14.058 -6.279 1.00 82.50 221 SER A N 1
ATOM 1751 C CA . SER A 1 221 ? -8.091 14.597 -6.730 1.00 82.50 221 SER A CA 1
ATOM 1752 C C . SER A 1 221 ? -7.967 16.100 -6.935 1.00 82.50 221 SER A C 1
ATOM 1754 O O . SER A 1 221 ? -7.587 16.833 -6.021 1.00 82.50 221 SER A O 1
ATOM 1756 N N . LYS A 1 222 ? -8.271 16.575 -8.151 1.00 82.81 222 LYS A N 1
ATOM 1757 C CA . LYS A 1 222 ? -8.178 18.000 -8.533 1.00 82.81 222 LYS A CA 1
ATOM 1758 C C . LYS A 1 222 ? -6.794 18.613 -8.249 1.00 82.81 222 LYS A C 1
ATOM 1760 O O . LYS A 1 222 ? -6.701 19.731 -7.747 1.00 82.81 222 LYS A O 1
ATOM 1765 N N . GLY A 1 223 ? -5.728 17.852 -8.511 1.00 77.69 223 GLY A N 1
ATOM 1766 C CA . GLY A 1 223 ? -4.341 18.281 -8.291 1.00 77.69 223 GLY A CA 1
ATOM 1767 C C . GLY A 1 223 ? -3.927 18.390 -6.819 1.00 77.69 223 GLY A C 1
ATOM 1768 O O . GLY A 1 223 ? -2.849 18.897 -6.529 1.00 77.69 223 GLY A O 1
ATOM 1769 N N . LYS A 1 224 ? -4.764 17.933 -5.879 1.00 80.50 224 LYS A N 1
ATOM 1770 C CA . LYS A 1 224 ? -4.442 17.904 -4.450 1.00 80.50 224 LYS A CA 1
ATOM 1771 C C . LYS A 1 224 ? -4.271 16.472 -3.969 1.00 80.50 224 LYS A C 1
ATOM 1773 O O . LYS A 1 224 ? -5.028 15.577 -4.352 1.00 80.50 224 LYS A O 1
ATOM 1778 N N . MET A 1 225 ? -3.291 16.290 -3.089 1.00 82.12 225 MET A N 1
ATOM 1779 C CA . MET A 1 225 ? -3.112 15.052 -2.345 1.00 82.12 225 MET A CA 1
ATOM 1780 C C . MET A 1 225 ? -4.387 14.761 -1.547 1.00 82.12 225 MET A C 1
ATOM 1782 O O . MET A 1 225 ? -4.881 15.625 -0.817 1.00 82.12 225 MET A O 1
ATOM 1786 N N . ILE A 1 226 ? -4.931 13.557 -1.708 1.00 85.31 226 ILE A N 1
ATOM 1787 C CA . ILE A 1 226 ? -6.051 13.093 -0.887 1.00 85.31 226 ILE A CA 1
ATOM 1788 C C . ILE A 1 226 ? -5.501 12.843 0.517 1.00 85.31 226 ILE A C 1
ATOM 1790 O O . ILE A 1 226 ? -4.441 12.245 0.648 1.00 85.31 226 ILE A O 1
ATOM 1794 N N . GLN A 1 227 ? -6.175 13.325 1.557 1.00 89.69 227 GLN A N 1
ATOM 1795 C CA . GLN A 1 227 ? -5.776 13.037 2.936 1.00 89.69 227 GLN A CA 1
ATOM 1796 C C . GLN A 1 227 ? -6.148 11.600 3.308 1.00 89.69 227 GLN A C 1
ATOM 1798 O O . GLN A 1 227 ? -7.071 11.034 2.725 1.00 89.69 227 GLN A O 1
ATOM 1803 N N . ALA A 1 228 ? -5.460 11.026 4.296 1.00 94.25 228 ALA A N 1
ATOM 1804 C CA . ALA A 1 228 ? -5.870 9.745 4.858 1.00 94.25 228 ALA A CA 1
ATOM 1805 C C . ALA A 1 228 ? -7.350 9.800 5.270 1.00 94.25 228 ALA A C 1
ATOM 1807 O O . ALA A 1 228 ? -7.820 10.806 5.808 1.00 94.25 228 ALA A O 1
ATOM 1808 N N . SER A 1 229 ? -8.092 8.732 4.990 1.00 94.81 229 SER A N 1
ATOM 1809 C CA . SER A 1 229 ? -9.542 8.708 5.188 1.00 94.81 229 SER A CA 1
ATOM 1810 C C . SER A 1 229 ? -9.994 7.365 5.732 1.00 94.81 229 SER A C 1
ATOM 1812 O O . SER A 1 229 ? -9.430 6.330 5.379 1.00 94.81 229 SER A O 1
ATOM 1814 N N . LEU A 1 230 ? -11.003 7.378 6.602 1.00 96.69 230 LEU A N 1
ATOM 1815 C CA . LEU A 1 230 ? -11.617 6.150 7.095 1.00 96.69 230 LEU A CA 1
ATOM 1816 C C . LEU A 1 230 ? -12.338 5.451 5.941 1.00 96.69 230 LEU A C 1
ATOM 1818 O O . LEU A 1 230 ? -13.026 6.101 5.154 1.00 96.69 230 LEU A O 1
ATOM 1822 N N . ILE A 1 231 ? -12.201 4.130 5.873 1.00 96.75 231 ILE A N 1
ATOM 1823 C CA . ILE A 1 231 ? -12.905 3.297 4.898 1.00 96.75 231 ILE A CA 1
ATOM 1824 C C . ILE A 1 231 ? -13.722 2.223 5.619 1.00 96.75 231 ILE A C 1
ATOM 1826 O O . ILE A 1 231 ? -13.347 1.793 6.717 1.00 96.75 231 ILE A O 1
ATOM 1830 N N . PRO A 1 232 ? -14.829 1.759 5.020 1.00 96.25 232 PRO A N 1
ATOM 1831 C CA . PRO A 1 232 ? -15.566 0.620 5.540 1.00 96.25 232 PRO A CA 1
ATOM 1832 C C . PRO A 1 232 ? -14.663 -0.625 5.675 1.00 96.25 232 PRO A C 1
ATOM 1834 O O . PRO A 1 232 ? -13.929 -0.952 4.742 1.00 96.25 232 PRO A O 1
ATOM 1837 N N . PRO A 1 233 ? -14.703 -1.375 6.795 1.00 95.19 233 PRO A N 1
ATOM 1838 C CA . PRO A 1 233 ? -13.831 -2.541 6.993 1.00 95.19 233 PRO A CA 1
ATOM 1839 C C . PRO A 1 233 ? -14.022 -3.698 5.998 1.00 95.19 233 PRO A C 1
ATOM 1841 O O . PRO A 1 233 ? -13.187 -4.607 5.981 1.00 95.19 233 PRO A O 1
ATOM 1844 N N . ASN A 1 234 ? -15.125 -3.699 5.241 1.00 95.56 234 ASN A N 1
ATOM 1845 C CA . ASN A 1 234 ? -15.432 -4.628 4.148 1.00 95.56 234 ASN A CA 1
ATOM 1846 C C . ASN A 1 234 ? -14.835 -4.191 2.801 1.00 95.56 234 ASN A C 1
ATOM 1848 O O . ASN A 1 234 ? -14.712 -5.028 1.918 1.00 95.56 234 ASN A O 1
ATOM 1852 N N . GLU A 1 235 ? -14.452 -2.920 2.652 1.00 95.81 235 GLU A N 1
ATOM 1853 C CA . GLU A 1 235 ? -13.685 -2.417 1.505 1.00 95.81 235 GLU A CA 1
ATOM 1854 C C . GLU A 1 235 ? -12.172 -2.591 1.707 1.00 95.81 235 GLU A C 1
ATOM 1856 O O . GLU A 1 235 ? -11.390 -2.190 0.858 1.00 95.81 235 GLU A O 1
ATOM 1861 N N . PHE A 1 236 ? -11.728 -3.153 2.832 1.00 96.88 236 PHE A N 1
ATOM 1862 C CA . PHE A 1 236 ? -10.316 -3.429 3.081 1.00 96.88 236 PHE A CA 1
ATOM 1863 C C . PHE A 1 236 ? -9.933 -4.820 2.569 1.00 96.88 236 PHE A C 1
ATOM 1865 O O . PHE A 1 236 ? -10.418 -5.835 3.078 1.00 96.88 236 PHE A O 1
ATOM 1872 N N . GLU A 1 237 ? -8.998 -4.865 1.627 1.00 96.50 237 GLU A N 1
ATOM 1873 C CA . GLU A 1 237 ? -8.350 -6.084 1.159 1.00 96.50 237 GLU A CA 1
ATOM 1874 C C . GLU A 1 237 ? -7.038 -6.286 1.902 1.00 96.50 237 GLU A C 1
ATOM 1876 O O . GLU A 1 237 ? -6.101 -5.493 1.812 1.00 96.50 237 GLU A O 1
ATOM 1881 N N . LYS A 1 238 ? -6.974 -7.372 2.664 1.00 96.56 238 LYS A N 1
ATOM 1882 C CA . LYS A 1 238 ? -5.810 -7.704 3.473 1.00 96.56 238 LYS A CA 1
ATOM 1883 C C . LYS A 1 238 ? -4.662 -8.206 2.597 1.00 96.56 238 LYS A C 1
ATOM 1885 O O . LYS A 1 238 ? -4.815 -9.225 1.929 1.00 96.56 238 LYS A O 1
ATOM 1890 N N . SER A 1 239 ? -3.488 -7.593 2.744 1.00 95.75 239 SER A N 1
ATOM 1891 C CA . SER A 1 239 ? -2.230 -8.141 2.223 1.00 95.75 239 SER A CA 1
ATOM 1892 C C . SER A 1 239 ? -1.518 -8.964 3.291 1.00 95.75 239 SER A C 1
ATOM 1894 O O . SER A 1 239 ? -1.227 -10.141 3.089 1.00 95.75 239 SER A O 1
ATOM 1896 N N . VAL A 1 240 ? -1.270 -8.376 4.468 1.00 97.12 240 VAL A N 1
ATOM 1897 C CA . VAL A 1 240 ? -0.553 -9.064 5.548 1.00 97.12 240 VAL A CA 1
ATOM 1898 C C . VAL A 1 240 ? -0.976 -8.572 6.932 1.00 97.12 240 VAL A C 1
ATOM 1900 O O . VAL A 1 240 ? -1.373 -7.424 7.121 1.00 97.12 240 VAL A O 1
ATOM 1903 N N . LYS A 1 241 ? -0.911 -9.465 7.925 1.00 97.44 241 LYS A N 1
ATOM 1904 C CA . LYS A 1 241 ? -1.095 -9.129 9.343 1.00 97.44 241 LYS A CA 1
ATOM 1905 C C . LYS A 1 241 ? 0.277 -8.902 9.979 1.00 97.44 241 LYS A C 1
ATOM 1907 O O . LYS A 1 241 ? 1.126 -9.784 9.884 1.00 97.44 241 LYS A O 1
ATOM 1912 N N . ILE A 1 242 ? 0.477 -7.758 10.632 1.00 97.31 242 ILE A N 1
ATOM 1913 C CA . ILE A 1 242 ? 1.768 -7.384 11.238 1.00 97.31 242 ILE A CA 1
ATOM 1914 C C . ILE A 1 242 ? 1.726 -7.299 12.771 1.00 97.31 242 ILE A C 1
ATOM 1916 O O . ILE A 1 242 ? 2.782 -7.319 13.405 1.00 97.31 242 ILE A O 1
ATOM 1920 N N . ILE A 1 243 ? 0.527 -7.248 13.364 1.00 97.12 243 ILE A N 1
ATOM 1921 C CA . ILE A 1 243 ? 0.278 -7.458 14.798 1.00 97.12 243 ILE A CA 1
ATOM 1922 C C . ILE A 1 243 ? -0.826 -8.512 14.936 1.00 97.12 243 ILE A C 1
ATOM 1924 O O . ILE A 1 243 ? -1.890 -8.354 14.338 1.00 97.12 243 ILE A O 1
ATOM 1928 N N . ASP A 1 244 ? -0.581 -9.562 15.723 1.00 96.44 244 ASP A N 1
ATOM 1929 C CA . ASP A 1 244 ? -1.568 -10.588 16.091 1.00 96.44 244 ASP A CA 1
ATOM 1930 C C . ASP A 1 244 ? -1.621 -10.717 17.612 1.00 96.44 244 ASP A C 1
ATOM 1932 O O . ASP A 1 244 ? -0.599 -10.948 18.268 1.00 96.44 244 ASP A O 1
ATOM 1936 N N . LYS A 1 245 ? -2.812 -10.549 18.188 1.00 93.94 245 LYS A N 1
ATOM 1937 C CA . LYS A 1 245 ? -3.047 -10.602 19.643 1.00 93.94 245 LYS A CA 1
ATOM 1938 C C . LYS A 1 245 ? -2.085 -9.703 20.436 1.00 93.94 245 LYS A C 1
ATOM 1940 O O . LYS A 1 245 ? -1.530 -10.110 21.459 1.00 93.94 245 LYS A O 1
ATOM 1945 N N . GLY A 1 246 ? -1.861 -8.491 19.933 1.00 92.25 246 GLY A N 1
ATOM 1946 C CA . GLY A 1 246 ? -1.012 -7.468 20.549 1.00 92.25 246 GLY A CA 1
ATOM 1947 C C . GLY A 1 246 ? 0.492 -7.719 20.438 1.00 92.25 246 GLY A C 1
ATOM 1948 O O . GLY A 1 246 ? 1.271 -7.037 21.103 1.00 92.25 246 GLY A O 1
ATOM 1949 N N . LYS A 1 247 ? 0.929 -8.687 19.622 1.00 94.50 247 LYS A N 1
ATOM 1950 C CA . LYS A 1 247 ? 2.351 -8.983 19.402 1.00 94.50 247 LYS A CA 1
ATOM 1951 C C . LYS A 1 247 ? 2.753 -8.766 17.941 1.00 94.50 247 LYS A C 1
ATOM 1953 O O . LYS A 1 247 ? 2.005 -9.181 17.056 1.00 94.50 247 LYS A O 1
ATOM 1958 N N . PRO A 1 248 ? 3.935 -8.177 17.676 1.00 95.69 248 PRO A N 1
ATOM 1959 C CA . PRO A 1 248 ? 4.505 -8.121 16.334 1.00 95.69 248 PRO A CA 1
ATOM 1960 C C . PRO A 1 248 ? 4.685 -9.508 15.729 1.00 95.69 248 PRO A C 1
ATOM 1962 O O . PRO A 1 248 ? 5.171 -10.428 16.389 1.00 95.69 248 PRO A O 1
ATOM 1965 N N . VAL A 1 249 ? 4.314 -9.634 14.458 1.00 95.69 249 VAL A N 1
ATOM 1966 C CA . VAL A 1 249 ? 4.516 -10.838 13.648 1.00 95.69 249 VAL A CA 1
ATOM 1967 C C . VAL A 1 249 ? 5.426 -10.483 12.478 1.00 95.69 249 VAL A C 1
ATOM 1969 O O . VAL A 1 249 ? 5.318 -9.399 11.904 1.00 95.69 249 VAL A O 1
ATOM 1972 N N . ALA A 1 250 ? 6.342 -11.391 12.134 1.00 91.12 250 ALA A N 1
ATOM 1973 C CA . ALA A 1 250 ? 7.144 -11.255 10.927 1.00 91.12 250 ALA A CA 1
ATOM 1974 C C . ALA A 1 250 ? 6.224 -11.319 9.702 1.00 91.12 250 ALA A C 1
ATOM 1976 O O . ALA A 1 250 ? 5.473 -12.279 9.527 1.00 91.12 250 ALA A O 1
ATOM 1977 N N . ALA A 1 251 ? 6.278 -10.285 8.875 1.00 88.19 251 ALA A N 1
ATOM 1978 C CA . ALA A 1 251 ? 5.374 -10.087 7.760 1.00 88.19 251 ALA A CA 1
ATOM 1979 C C . ALA A 1 251 ? 6.166 -9.644 6.535 1.00 88.19 251 ALA A C 1
ATOM 1981 O O . ALA A 1 251 ? 7.061 -8.810 6.639 1.00 88.19 251 ALA A O 1
ATOM 1982 N N . LEU A 1 252 ? 5.812 -10.201 5.382 1.00 89.62 252 LEU A N 1
ATOM 1983 C CA . LEU A 1 252 ? 6.344 -9.809 4.085 1.00 89.62 252 LEU A CA 1
ATOM 1984 C C . LEU A 1 252 ? 5.174 -9.296 3.254 1.00 89.62 252 LEU A C 1
ATOM 1986 O O . LEU A 1 252 ? 4.147 -9.966 3.156 1.00 89.62 252 LEU A O 1
ATOM 1990 N N . CYS A 1 253 ? 5.325 -8.101 2.690 1.00 93.44 253 CYS A N 1
ATOM 1991 C CA . CYS A 1 253 ? 4.344 -7.517 1.790 1.00 93.44 253 CYS A CA 1
ATOM 1992 C C . CYS A 1 253 ? 4.988 -7.327 0.419 1.00 93.44 253 CYS A C 1
ATOM 1994 O O . CYS A 1 253 ? 6.066 -6.746 0.299 1.00 93.44 253 CYS A O 1
ATOM 1996 N N . ASP A 1 254 ? 4.335 -7.847 -0.617 1.00 92.50 254 ASP A N 1
ATOM 1997 C CA . ASP A 1 254 ? 4.864 -7.783 -1.976 1.00 92.50 254 ASP A CA 1
ATOM 1998 C C . ASP A 1 254 ? 4.613 -6.438 -2.656 1.00 92.50 254 ASP A C 1
ATOM 2000 O O . ASP A 1 254 ? 5.413 -6.042 -3.502 1.00 92.50 254 ASP A O 1
ATOM 2004 N N . GLN A 1 255 ? 3.533 -5.752 -2.288 1.00 95.06 255 GLN A N 1
ATOM 2005 C CA . GLN A 1 255 ? 3.081 -4.463 -2.821 1.00 95.06 255 GLN A CA 1
ATOM 2006 C C . GLN A 1 255 ? 3.162 -3.390 -1.726 1.00 95.06 255 GLN A C 1
ATOM 2008 O O . GLN A 1 255 ? 3.178 -3.724 -0.541 1.00 95.06 255 GLN A O 1
ATOM 2013 N N . LEU A 1 256 ? 3.209 -2.111 -2.102 1.00 96.44 256 LEU A N 1
ATOM 2014 C CA . LEU A 1 256 ? 3.120 -1.017 -1.133 1.00 96.44 256 LEU A CA 1
ATOM 2015 C C . LEU A 1 256 ? 1.706 -1.005 -0.539 1.00 96.44 256 LEU A C 1
ATOM 2017 O O . LEU A 1 256 ? 0.735 -0.906 -1.300 1.00 96.44 256 LEU A O 1
ATOM 2021 N N . PRO A 1 257 ? 1.556 -1.134 0.787 1.00 96.31 257 PRO A N 1
ATOM 2022 C CA . PRO A 1 257 ? 0.246 -1.064 1.409 1.00 96.31 257 PRO A CA 1
ATOM 2023 C C . PRO A 1 257 ? -0.321 0.358 1.298 1.00 96.31 257 PRO A C 1
ATOM 2025 O O . PRO A 1 257 ? 0.361 1.342 1.560 1.00 96.31 257 PRO A O 1
ATOM 2028 N N . SER A 1 258 ? -1.598 0.465 0.937 1.00 96.12 258 SER A N 1
ATOM 2029 C CA . SER A 1 258 ? -2.333 1.731 0.808 1.00 96.12 258 SER A CA 1
ATOM 2030 C C . SER A 1 258 ? -3.534 1.832 1.753 1.00 96.12 258 SER A C 1
ATOM 2032 O O . SER A 1 258 ? -4.329 2.777 1.688 1.00 96.12 258 SER A O 1
ATOM 2034 N N . ALA A 1 259 ? -3.662 0.879 2.675 1.00 97.44 259 ALA A N 1
ATOM 2035 C CA . ALA A 1 259 ? -4.618 0.912 3.764 1.00 97.44 259 ALA A CA 1
ATOM 2036 C C . ALA A 1 259 ? -4.112 0.151 4.996 1.00 97.44 259 ALA A C 1
ATOM 2038 O O . ALA A 1 259 ? -3.304 -0.777 4.904 1.00 97.44 259 ALA A O 1
ATOM 2039 N N . VAL A 1 260 ? -4.665 0.516 6.150 1.00 97.88 260 VAL A N 1
ATOM 2040 C CA . VAL A 1 260 ? -4.501 -0.186 7.427 1.00 97.88 260 VAL A CA 1
ATOM 2041 C C . VAL A 1 260 ? -5.858 -0.584 7.987 1.00 97.88 260 VAL A C 1
ATOM 2043 O O . VAL A 1 260 ? -6.856 0.113 7.791 1.00 97.88 260 VAL A O 1
ATOM 2046 N N . LYS A 1 261 ? -5.877 -1.678 8.744 1.00 98.25 261 LYS A N 1
ATOM 2047 C CA . LYS A 1 261 ? -7.018 -2.120 9.539 1.00 98.25 261 LYS A CA 1
ATOM 2048 C C . LYS A 1 261 ? -6.550 -2.463 10.945 1.00 98.25 261 LYS A C 1
ATOM 2050 O O . LYS A 1 261 ? -5.649 -3.280 11.124 1.00 98.25 261 LYS A O 1
ATOM 2055 N N . LEU A 1 262 ? -7.158 -1.815 11.931 1.00 97.31 262 LEU A N 1
ATOM 2056 C CA . LEU A 1 262 ? -6.811 -1.926 13.339 1.00 97.31 262 LEU A CA 1
ATOM 2057 C C . LEU A 1 262 ? -7.955 -2.550 14.127 1.00 97.31 262 LEU A C 1
ATOM 2059 O O . LEU A 1 262 ? -9.099 -2.102 14.047 1.00 97.31 262 LEU A O 1
ATOM 2063 N N . GLY A 1 263 ? -7.615 -3.571 14.908 1.00 96.19 263 GLY A N 1
ATOM 2064 C CA . GLY A 1 263 ? -8.434 -4.106 15.981 1.00 96.19 263 GLY A CA 1
ATOM 2065 C C . GLY A 1 263 ? -7.949 -3.551 17.315 1.00 96.19 263 GLY A C 1
ATOM 2066 O O . GLY A 1 263 ? -6.780 -3.719 17.668 1.00 96.19 263 GLY A O 1
ATOM 2067 N N . PHE A 1 264 ? -8.847 -2.927 18.068 1.00 94.50 264 PHE A N 1
ATOM 2068 C CA . PHE A 1 264 ? -8.575 -2.411 19.406 1.00 94.50 264 PHE A CA 1
ATOM 2069 C C . PHE A 1 264 ? -9.330 -3.222 20.446 1.00 94.50 264 PHE A C 1
ATOM 2071 O O . PHE A 1 264 ? -10.479 -3.601 20.222 1.00 94.50 264 PHE A O 1
ATOM 2078 N N . ALA A 1 265 ? -8.691 -3.434 21.590 1.00 91.19 265 ALA A N 1
ATOM 2079 C CA . ALA A 1 265 ? -9.344 -3.882 22.806 1.00 91.19 265 ALA A CA 1
ATOM 2080 C C . ALA A 1 265 ? -9.200 -2.809 23.880 1.00 91.19 265 ALA A C 1
ATOM 2082 O O . ALA A 1 265 ? -8.125 -2.229 24.054 1.00 91.19 265 ALA A O 1
ATOM 2083 N N . PHE A 1 266 ? -10.279 -2.601 24.625 1.00 87.94 266 PHE A N 1
ATOM 2084 C CA . PHE A 1 266 ? -10.305 -1.777 25.826 1.00 87.94 266 PHE A CA 1
ATOM 2085 C C . PHE A 1 266 ? -10.449 -2.723 27.026 1.00 87.94 266 PHE A C 1
ATOM 2087 O O . PHE A 1 266 ? -11.572 -3.010 27.444 1.00 87.94 266 PHE A O 1
ATOM 2094 N N . PRO A 1 267 ? -9.341 -3.317 27.522 1.00 76.06 267 PRO A N 1
ATOM 2095 C CA . PRO A 1 267 ? -9.347 -4.127 28.736 1.00 76.06 267 PRO A CA 1
ATOM 2096 C C . PRO A 1 267 ? -9.797 -3.254 29.912 1.00 76.06 267 PRO A C 1
ATOM 2098 O O . PRO A 1 267 ? -9.074 -2.399 30.412 1.00 76.06 267 PRO A O 1
ATOM 2101 N N . ASP A 1 268 ? -11.052 -3.438 30.288 1.00 67.31 268 ASP A N 1
ATOM 2102 C CA . ASP A 1 268 ? -11.870 -2.397 30.885 1.00 67.31 268 ASP A CA 1
ATOM 2103 C C . ASP A 1 268 ? -11.458 -1.971 32.311 1.00 67.31 268 ASP A C 1
ATOM 2105 O O . ASP A 1 268 ? -11.206 -2.813 33.185 1.00 67.31 268 ASP A O 1
ATOM 2109 N N . GLN A 1 269 ? -11.527 -0.656 32.566 1.00 52.47 269 GLN A N 1
ATOM 2110 C CA . GLN A 1 269 ? -11.609 -0.054 33.905 1.00 52.47 269 GLN A CA 1
ATOM 2111 C C . GLN A 1 269 ? -12.996 -0.276 34.551 1.00 52.47 269 GLN A C 1
ATOM 2113 O O . GLN A 1 269 ? -13.096 -0.239 35.779 1.00 52.47 269 GLN A O 1
ATOM 2118 N N . VAL A 1 270 ? -14.049 -0.567 33.767 1.00 48.12 270 VAL A N 1
ATOM 2119 C CA . VAL A 1 270 ? -15.414 -0.897 34.246 1.00 48.12 270 VAL A CA 1
ATOM 2120 C C . VAL A 1 270 ? -15.535 -2.365 34.701 1.00 48.12 270 VAL A C 1
ATOM 2122 O O . VAL A 1 270 ? -16.458 -2.723 35.437 1.00 48.12 270 VAL A O 1
ATOM 2125 N N . SER A 1 271 ? -14.560 -3.223 34.360 1.00 46.69 271 SER A N 1
ATOM 2126 C CA . SER A 1 271 ? -14.590 -4.659 34.696 1.00 46.69 271 SER A CA 1
ATOM 2127 C C . SER A 1 271 ? -14.547 -4.966 36.193 1.00 46.69 271 SER A C 1
ATOM 2129 O O . SER A 1 271 ? -14.945 -6.061 36.594 1.00 46.69 271 SER A O 1
ATOM 2131 N N . LYS A 1 272 ? -14.109 -4.015 37.032 1.00 51.19 272 LYS A N 1
ATOM 2132 C CA . LYS A 1 272 ? -14.059 -4.225 38.485 1.00 51.19 272 LYS A CA 1
ATOM 2133 C C . LYS A 1 272 ? -15.442 -4.447 39.103 1.00 51.19 272 LYS A C 1
ATOM 2135 O O . LYS A 1 272 ? -15.521 -5.198 40.069 1.00 51.19 272 LYS A O 1
ATOM 2140 N N . ASP A 1 273 ? -16.500 -3.881 38.515 1.00 48.50 273 ASP A N 1
ATOM 2141 C CA . ASP A 1 273 ? -17.838 -3.891 39.122 1.00 48.50 273 ASP A CA 1
ATOM 2142 C C . ASP A 1 273 ? -18.876 -4.741 38.358 1.00 48.50 273 ASP A C 1
ATOM 2144 O O . ASP A 1 273 ? -19.871 -5.154 38.953 1.00 48.50 273 ASP A O 1
ATOM 2148 N N . TYR A 1 274 ? -18.660 -5.050 37.069 1.00 49.84 274 TYR A N 1
ATOM 2149 C CA . TYR A 1 274 ? -19.689 -5.669 36.205 1.00 49.84 274 TYR A CA 1
ATOM 2150 C C . TYR A 1 274 ? -19.253 -6.944 35.452 1.00 49.84 274 TYR A C 1
ATOM 2152 O O . TYR A 1 274 ? -20.025 -7.483 34.658 1.00 49.84 274 TYR A O 1
ATOM 2160 N N . GLY A 1 275 ? -18.053 -7.472 35.723 1.00 54.28 275 GLY A N 1
ATOM 2161 C CA . GLY A 1 275 ? -17.466 -8.582 34.961 1.00 54.28 275 GLY A CA 1
ATOM 2162 C C . GLY A 1 275 ? -16.728 -8.095 33.709 1.00 54.28 275 GLY A C 1
ATOM 2163 O O . GLY A 1 275 ? -16.950 -6.986 33.229 1.00 54.28 275 GLY A O 1
ATOM 2164 N N . SER A 1 276 ? -15.786 -8.892 33.199 1.00 56.44 276 SER A N 1
ATOM 2165 C CA . SER A 1 276 ? -14.912 -8.498 32.086 1.00 56.44 276 SER A CA 1
ATOM 2166 C C . SER A 1 276 ? -15.670 -8.467 30.754 1.00 56.44 276 SER A C 1
ATOM 2168 O O . SER A 1 276 ? -15.705 -9.462 30.028 1.00 56.44 276 SER A O 1
ATOM 2170 N N . VAL A 1 277 ? -16.278 -7.330 30.429 1.00 63.22 277 VAL A N 1
ATOM 2171 C CA . VAL A 1 277 ? -16.741 -7.036 29.072 1.00 63.22 277 VAL A CA 1
ATOM 2172 C C . VAL A 1 277 ? -15.561 -6.436 28.311 1.00 63.22 277 VAL A C 1
ATOM 2174 O O . VAL A 1 277 ? -15.029 -5.404 28.697 1.00 63.22 277 VAL A O 1
ATOM 2177 N N . GLU A 1 278 ? -15.098 -7.114 27.261 1.00 71.50 278 GLU A N 1
ATOM 2178 C CA . GLU A 1 278 ? -14.038 -6.604 26.386 1.00 71.50 278 GLU A CA 1
ATOM 2179 C C . GLU A 1 278 ? -14.691 -5.924 25.177 1.00 71.50 278 GLU A C 1
ATOM 2181 O O . GLU A 1 278 ? -15.264 -6.598 24.316 1.00 71.50 278 GLU A O 1
ATOM 2186 N N . PHE A 1 279 ? -14.617 -4.594 25.104 1.00 78.69 279 PHE A N 1
ATOM 2187 C CA . PHE A 1 279 ? -15.064 -3.866 23.917 1.00 78.69 279 PHE A CA 1
ATOM 2188 C C . PHE A 1 279 ? -14.012 -3.978 22.818 1.00 78.69 279 PHE A C 1
ATOM 2190 O O . PHE A 1 279 ? -12.849 -3.612 23.015 1.00 78.69 279 PHE A O 1
ATOM 2197 N N . LYS A 1 280 ? -14.439 -4.492 21.660 1.00 87.06 280 LYS A N 1
ATOM 2198 C CA . LYS A 1 280 ? -13.606 -4.618 20.464 1.00 87.06 280 LYS A CA 1
ATOM 2199 C C . LYS A 1 280 ? -14.083 -3.663 19.394 1.00 87.06 280 LYS A C 1
ATOM 2201 O O . LYS A 1 280 ? -15.240 -3.720 18.985 1.00 87.06 280 LYS A O 1
ATOM 2206 N N . PHE A 1 281 ? -13.165 -2.836 18.919 1.00 91.25 281 PHE A N 1
ATOM 2207 C CA . PHE A 1 281 ? -13.401 -1.928 17.807 1.00 91.25 281 PHE A CA 1
ATOM 2208 C C . PHE A 1 281 ? -12.554 -2.367 16.625 1.00 91.25 281 PHE A C 1
ATOM 2210 O O . PHE A 1 281 ? -11.405 -2.774 16.796 1.00 91.25 281 PHE A O 1
ATOM 2217 N N . LEU A 1 282 ? -13.133 -2.297 15.432 1.00 95.12 282 LEU A N 1
ATOM 2218 C CA . LEU A 1 282 ? -12.464 -2.641 14.189 1.00 95.12 282 LEU A CA 1
ATOM 2219 C C . LEU A 1 282 ? -12.637 -1.483 13.219 1.00 95.12 282 LEU A C 1
ATOM 2221 O O . LEU A 1 282 ? -13.756 -1.209 12.791 1.00 95.12 282 LEU A O 1
ATOM 2225 N N . GLN A 1 283 ? -11.533 -0.837 12.864 1.00 96.94 283 GLN A N 1
ATOM 2226 C CA . GLN A 1 283 ? -11.546 0.333 11.996 1.00 96.94 283 GLN A CA 1
ATOM 2227 C C . GLN A 1 283 ? -10.516 0.177 10.884 1.00 96.94 283 GLN A C 1
ATOM 2229 O O . GLN A 1 283 ? -9.452 -0.406 11.089 1.00 96.94 283 GLN A O 1
ATOM 2234 N N . ALA A 1 284 ? -10.836 0.691 9.700 1.00 97.19 284 ALA A N 1
ATOM 2235 C CA . ALA A 1 284 ? -9.917 0.737 8.574 1.00 97.19 284 ALA A CA 1
ATOM 2236 C C . ALA A 1 284 ? -9.769 2.168 8.050 1.00 97.19 284 ALA A C 1
ATOM 2238 O O . ALA A 1 284 ? -10.686 2.990 8.167 1.00 97.19 284 ALA A O 1
ATOM 2239 N N . ALA A 1 285 ? -8.605 2.460 7.477 1.00 97.00 285 ALA A N 1
ATOM 2240 C CA . ALA A 1 285 ? -8.329 3.721 6.803 1.00 97.00 285 ALA A CA 1
ATOM 2241 C C . ALA A 1 285 ? -7.416 3.511 5.596 1.00 97.00 285 ALA A C 1
ATOM 2243 O O . ALA A 1 285 ? -6.505 2.684 5.632 1.00 97.00 285 ALA A O 1
ATOM 2244 N N . SER A 1 286 ? -7.649 4.290 4.543 1.00 95.69 286 SER A N 1
ATOM 2245 C CA . SER A 1 286 ? -6.746 4.416 3.403 1.00 95.69 286 SER A CA 1
ATOM 2246 C C . SER A 1 286 ? -5.705 5.500 3.664 1.00 95.69 286 SER A C 1
ATOM 2248 O O . SER A 1 286 ? -5.995 6.497 4.336 1.00 95.69 286 SER A O 1
ATOM 2250 N N . THR A 1 287 ? -4.515 5.338 3.093 1.00 92.31 287 THR A N 1
ATOM 2251 C CA . THR A 1 287 ? -3.452 6.349 3.158 1.00 92.31 287 THR A CA 1
ATOM 2252 C C . THR A 1 287 ? -3.846 7.624 2.429 1.00 92.31 287 THR A C 1
ATOM 2254 O O . THR A 1 287 ? -4.828 7.673 1.680 1.00 92.31 287 THR A O 1
ATOM 2257 N N . ASN A 1 288 ? -3.043 8.667 2.621 1.00 85.56 288 ASN A N 1
ATOM 2258 C CA . ASN A 1 288 ? -3.038 9.792 1.705 1.00 85.56 288 ASN A CA 1
ATOM 2259 C C . ASN A 1 288 ? -2.698 9.325 0.282 1.00 85.56 288 ASN A C 1
ATOM 2261 O O . ASN A 1 288 ? -1.911 8.393 0.081 1.00 85.56 288 ASN A O 1
ATOM 2265 N N . GLY A 1 289 ? -3.316 9.983 -0.697 1.00 79.31 289 GLY A N 1
ATOM 2266 C CA . GLY A 1 289 ? -3.021 9.762 -2.106 1.00 79.31 289 GLY A CA 1
ATOM 2267 C C . GLY A 1 289 ? -1.612 10.224 -2.467 1.00 79.31 289 GLY A C 1
ATOM 2268 O O . GLY A 1 289 ? -0.951 10.895 -1.675 1.00 79.31 289 GLY A O 1
ATOM 2269 N N . ALA A 1 290 ? -1.168 9.891 -3.673 1.00 79.38 290 ALA A N 1
ATOM 2270 C CA . ALA A 1 290 ? 0.133 10.333 -4.149 1.00 79.38 290 ALA A CA 1
ATOM 2271 C C . ALA A 1 290 ? 0.100 11.753 -4.730 1.00 79.38 290 ALA A C 1
ATOM 2273 O O . ALA A 1 290 ? -0.944 12.196 -5.221 1.00 79.38 290 ALA A O 1
ATOM 2274 N N . GLN A 1 291 ? 1.222 12.478 -4.717 1.00 75.69 291 GLN A N 1
ATOM 2275 C CA . GLN A 1 291 ? 1.361 13.671 -5.555 1.00 75.69 291 GLN A CA 1
ATOM 2276 C C . GLN A 1 291 ? 1.508 13.244 -7.017 1.00 75.69 291 GLN A C 1
ATOM 2278 O O . GLN A 1 291 ? 2.079 12.199 -7.335 1.00 75.69 291 GLN A O 1
ATOM 2283 N N . ILE A 1 292 ? 0.978 14.069 -7.922 1.00 65.00 292 ILE A N 1
ATOM 2284 C CA . ILE A 1 292 ? 1.343 13.952 -9.334 1.00 65.00 292 ILE A CA 1
ATOM 2285 C C . ILE A 1 292 ? 2.797 14.396 -9.408 1.00 65.00 292 ILE A C 1
ATOM 2287 O O . ILE A 1 292 ? 3.105 15.516 -8.996 1.00 65.00 292 ILE A O 1
ATOM 2291 N N . VAL A 1 293 ? 3.673 13.518 -9.887 1.00 63.03 293 VAL A N 1
ATOM 2292 C CA . VAL A 1 293 ? 4.996 13.949 -10.330 1.00 63.03 293 VAL A CA 1
ATOM 2293 C C . VAL A 1 293 ? 4.751 14.704 -11.639 1.00 63.03 293 VAL A C 1
ATOM 2295 O O . VAL A 1 293 ? 4.169 14.102 -12.543 1.00 63.03 293 VAL A O 1
ATOM 2298 N N . PRO A 1 294 ? 5.029 16.018 -11.684 1.00 55.66 294 PRO A N 1
ATOM 2299 C CA . PRO A 1 294 ? 4.789 16.834 -12.867 1.00 55.66 294 PRO A CA 1
ATOM 2300 C C . PRO A 1 294 ? 5.658 16.408 -14.049 1.00 55.66 294 PRO A C 1
ATOM 2302 O O . PRO A 1 294 ? 6.738 15.820 -13.809 1.00 55.66 294 PRO A O 1
#

pLDDT: mean 88.79, std 12.9, range [46.59, 98.38]

Foldseek 3Di:
DDDDDDDDPPPPPPPPDPDPVVVVVVVVVVVVVVVVVVVVVVVVVVVVVVVVVVVVFVLQLVLQALLQPPNPQVVLLQQLQVLQVQLVVLVVVLVDCVVDPNVVCNVVSVVSNVVSLVSNVVSLVVNQVSQVVSLVVSLCSQQPVVVCVVQLKHFQWKFFFEFAFAFFQYAADPPPVQLVVCVVVVQADPVVRTGTAQDFDADPDPRRVDTRGRHRFHHDDPQDKARKFWDDPVRGDTQWIQHHRRDGDDDGGSHRTFKMKTKMWRQDPCCVPPHGDIDIDITMIGHIGHGPPD

Sequence (294 aa):
MIKRRRGEKIIRLTAAKPGSMLLLTCAIGVLLVLGIIAVISFGKFFVHHIHDQSVVDSITLKAATILNADDHSGKINNLVVQSRELVFDSRCTYNATLNSDYWYLEPLAHRLLDQSRWGAQFVDTGRKRLIEEEIKSLQNLAVADQSLKNLGAVIIDLEVGSPADRRSNVYDDEADELQSFDQQKKWVEPETRRFNGNVNANLPYEDHDLTFKISPLQAPSKGKMIQASLIPPNEFEKSVKIIDKGKPVAALCDQLPSAVKLGFAFPDQVSKDYGSVEFKFLQAASTNGAQIVP